Protein AF-0000000080769968 (afdb_homodimer)

pLDDT: mean 82.55, std 20.05, range [22.03, 98.75]

InterPro domains:
  IPR014992 Domain of unknown function DUF1842 [PF08896] (10-123)

Organism: Chromobacterium violaceum (strain ATCC 12472 / DSM 30191 / JCM 1249 / CCUG 213 / NBRC 12614 / NCIMB 9131 / NCTC 9757 / MK) (NCBI:txid243365)

Structure (mmCIF, N/CA/C/O backbone):
data_AF-0000000080769968-model_v1
#
loop_
_entity.id
_entity.type
_entity.pdbx_description
1 polymer 'DUF1842 domain-containing protein'
#
loop_
_atom_site.group_PDB
_atom_site.id
_atom_site.type_symbol
_atom_site.label_atom_id
_atom_site.label_alt_id
_atom_site.label_comp_id
_atom_site.label_asym_id
_atom_site.label_entity_id
_atom_site.label_seq_id
_atom_site.pdbx_PDB_ins_code
_atom_site.Cartn_x
_atom_site.Cartn_y
_atom_site.Cartn_z
_atom_site.occupancy
_atom_site.B_iso_or_equiv
_atom_site.auth_seq_id
_atom_site.auth_comp_id
_atom_site.auth_asym_id
_atom_site.auth_atom_id
_atom_site.pdbx_PDB_m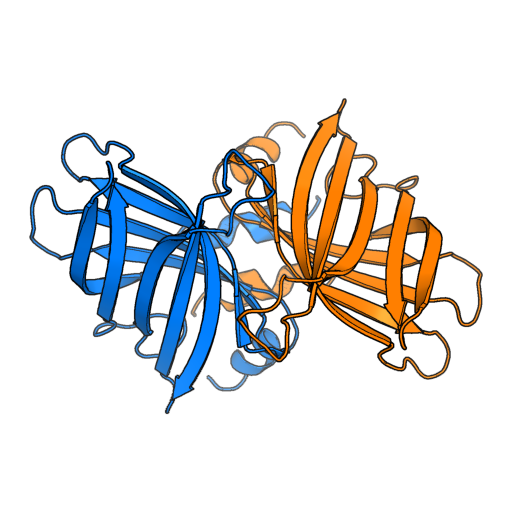odel_num
ATOM 1 N N . MET A 1 1 ? -14.289 -16.188 16.812 1 22.03 1 MET A N 1
ATOM 2 C CA . MET A 1 1 ? -13.992 -16.109 15.391 1 22.03 1 MET A CA 1
ATOM 3 C C . MET A 1 1 ? -14.469 -14.781 14.805 1 22.03 1 MET A C 1
ATOM 5 O O . MET A 1 1 ? -13.906 -14.289 13.828 1 22.03 1 MET A O 1
ATOM 9 N N . ALA A 1 2 ? -15.445 -14.32 15.203 1 29.27 2 ALA A N 1
ATOM 10 C CA . ALA A 1 2 ? -16.219 -13.156 14.781 1 29.27 2 ALA A CA 1
ATOM 11 C C . ALA A 1 2 ? -15.523 -11.859 15.188 1 29.27 2 ALA A C 1
ATOM 13 O O . ALA A 1 2 ? -15.641 -10.844 14.492 1 29.27 2 ALA A O 1
ATOM 14 N N . SER A 1 3 ? -15.039 -11.922 16.359 1 31.34 3 SER A N 1
ATOM 15 C CA . SER A 1 3 ? -14.578 -10.711 17.031 1 31.34 3 SER A CA 1
ATOM 16 C C . SER A 1 3 ? -13.312 -10.164 16.359 1 31.34 3 SER A C 1
ATOM 18 O O . SER A 1 3 ? -12.922 -9.023 16.609 1 31.34 3 SER A O 1
ATOM 20 N N . GLN A 1 4 ? -12.383 -11.07 16.016 1 35 4 GLN A N 1
ATOM 21 C CA . GLN A 1 4 ? -11.109 -10.68 15.414 1 35 4 GLN A CA 1
ATOM 22 C C . GLN A 1 4 ? -11.336 -9.906 14.117 1 35 4 GLN A C 1
ATOM 24 O O . GLN A 1 4 ? -10.469 -9.148 13.68 1 35 4 GLN A O 1
ATOM 29 N N . ASP A 1 5 ? -12.445 -10.133 13.492 1 37.84 5 ASP A N 1
ATOM 30 C CA . ASP A 1 5 ? -12.883 -9.625 12.203 1 37.84 5 ASP A CA 1
ATOM 31 C C . ASP A 1 5 ? -13.141 -8.117 12.258 1 37.84 5 ASP A C 1
ATOM 33 O O . ASP A 1 5 ? -12.875 -7.398 11.297 1 37.84 5 ASP A O 1
ATOM 37 N N . ARG A 1 6 ? -13.602 -7.777 13.375 1 35.84 6 ARG A N 1
ATOM 38 C CA . ARG A 1 6 ? -14.086 -6.406 13.508 1 35.84 6 ARG A CA 1
ATOM 39 C C . ARG A 1 6 ? -12.922 -5.418 13.516 1 35.84 6 ARG A C 1
ATOM 41 O O . ARG A 1 6 ? -13.062 -4.281 13.062 1 35.84 6 ARG A O 1
ATOM 48 N N . ASP A 1 7 ? -11.93 -5.906 14.211 1 39.34 7 ASP A N 1
ATOM 49 C CA . ASP A 1 7 ? -10.812 -4.977 14.398 1 39.34 7 ASP A CA 1
ATOM 50 C C . ASP A 1 7 ? -10.133 -4.664 13.07 1 39.34 7 ASP A C 1
ATOM 52 O O . ASP A 1 7 ? -9.586 -3.57 12.891 1 39.34 7 ASP A O 1
ATOM 56 N N . GLN A 1 8 ? -10.07 -5.703 12.109 1 45.31 8 GLN A N 1
ATOM 57 C CA . GLN A 1 8 ? -9.602 -5.52 10.742 1 45.31 8 GLN A CA 1
ATOM 58 C C . GLN A 1 8 ? -10.406 -4.434 10.023 1 45.31 8 GLN A C 1
ATOM 60 O O . GLN A 1 8 ? -9.961 -3.893 9.016 1 45.31 8 GLN A O 1
ATOM 65 N N . LYS A 1 9 ? -11.508 -4.086 10.609 1 46.22 9 LYS A N 1
ATOM 66 C CA . LYS A 1 9 ? -12.445 -3.197 9.922 1 46.22 9 LYS A CA 1
ATOM 67 C C . LYS A 1 9 ? -11.945 -1.755 9.938 1 46.22 9 LYS A C 1
ATOM 69 O O . LYS A 1 9 ? -12.344 -0.944 9.094 1 46.22 9 LYS A O 1
ATOM 74 N N . SER A 1 10 ? -11.016 -1.468 10.836 1 55.88 10 SER A N 1
ATOM 75 C CA . SER A 1 10 ? -10.898 -0.013 10.852 1 55.88 10 SER A CA 1
ATOM 76 C C . SER A 1 10 ? -9.5 0.433 10.438 1 55.88 10 SER A C 1
ATOM 78 O O . SER A 1 10 ? -9.281 1.61 10.148 1 55.88 10 SER A O 1
ATOM 80 N N . GLY A 1 11 ? -8.602 -0.658 10.312 1 72.06 11 GLY A N 1
ATOM 81 C CA . GLY A 1 11 ? -7.277 -0.142 10.008 1 72.06 11 GLY A CA 1
ATOM 82 C C . GLY A 1 11 ? -6.504 -1.024 9.047 1 72.06 11 GLY A C 1
ATOM 83 O O . GLY A 1 11 ? -6.949 -2.123 8.703 1 72.06 11 GLY A O 1
ATOM 84 N N . LEU A 1 12 ? -5.488 -0.451 8.43 1 81.12 12 LEU A N 1
ATOM 85 C CA . LEU A 1 12 ? -4.574 -1.157 7.535 1 81.12 12 LEU A CA 1
ATOM 86 C C . LEU A 1 12 ? -3.906 -2.322 8.25 1 81.12 12 LEU A C 1
ATOM 88 O O . LEU A 1 12 ? -3.541 -2.207 9.43 1 81.12 12 LEU A O 1
ATOM 92 N N . PHE A 1 13 ? -3.895 -3.539 7.609 1 85.56 13 PHE A N 1
ATOM 93 C CA . PHE A 1 13 ? -3.074 -4.633 8.117 1 85.56 13 PHE A CA 1
ATOM 94 C C . PHE A 1 13 ? -2.213 -5.227 7.012 1 85.56 13 PHE A C 1
ATOM 96 O O . PHE A 1 13 ? -2.457 -4.98 5.828 1 85.56 13 PHE A O 1
ATOM 103 N N . ILE A 1 14 ? -1.204 -6.043 7.488 1 88.62 14 ILE A N 1
ATOM 104 C CA . ILE A 1 14 ? -0.243 -6.609 6.547 1 88.62 14 ILE A CA 1
ATOM 105 C C . ILE A 1 14 ? -0.422 -8.125 6.473 1 88.62 14 ILE A C 1
ATOM 107 O O . ILE A 1 14 ? -0.605 -8.781 7.5 1 88.62 14 ILE A O 1
ATOM 111 N N . VAL A 1 15 ? -0.389 -8.617 5.289 1 90.44 15 VAL A N 1
ATOM 112 C CA . VAL A 1 15 ? -0.316 -10.055 5.055 1 90.44 15 VAL A CA 1
ATOM 113 C C . VAL A 1 15 ? 0.745 -10.359 4 1 90.44 15 VAL A C 1
ATOM 115 O O . VAL A 1 15 ? 0.982 -9.547 3.102 1 90.44 15 VAL A O 1
ATOM 118 N N . SER A 1 16 ? 1.371 -11.516 4.203 1 92.44 16 SER A N 1
ATOM 119 C CA . SER A 1 16 ? 2.373 -11.961 3.24 1 92.44 16 SER A CA 1
ATOM 120 C C . SER A 1 16 ? 2.146 -13.414 2.842 1 92.44 16 SER A C 1
ATOM 122 O O . SER A 1 16 ? 1.832 -14.258 3.688 1 92.44 16 SER A O 1
ATOM 124 N N . TYR A 1 17 ? 2.363 -13.672 1.559 1 94.5 17 TYR A N 1
ATOM 125 C CA . TYR A 1 17 ? 2.104 -15.016 1.048 1 94.5 17 TYR A CA 1
ATOM 126 C C . TYR A 1 17 ? 3.264 -15.508 0.189 1 94.5 17 TYR A C 1
ATOM 128 O O . TYR A 1 17 ? 3.902 -14.719 -0.512 1 94.5 17 TYR A O 1
ATOM 136 N N . ASN A 1 18 ? 3.461 -16.781 0.279 1 94.44 18 ASN A N 1
ATOM 137 C CA . ASN A 1 18 ? 4.195 -17.5 -0.749 1 94.44 18 ASN A CA 1
ATOM 138 C C . ASN A 1 18 ? 3.254 -18.25 -1.689 1 94.44 18 ASN A C 1
ATOM 140 O O . ASN A 1 18 ? 2.346 -18.953 -1.239 1 94.44 18 ASN A O 1
ATOM 144 N N . VAL A 1 19 ? 3.439 -18.094 -2.957 1 96.56 19 VAL A N 1
ATOM 145 C CA . VAL A 1 19 ? 2.633 -18.734 -3.994 1 96.56 19 VAL A CA 1
ATOM 146 C C . VAL A 1 19 ? 3.527 -19.562 -4.906 1 96.56 19 VAL A C 1
ATOM 148 O O . VAL A 1 19 ? 4.387 -19.031 -5.605 1 96.56 19 VAL A O 1
ATOM 151 N N . PHE A 1 20 ? 3.307 -20.828 -4.859 1 95.12 20 PHE A N 1
ATOM 152 C CA . PHE A 1 20 ? 4.195 -21.75 -5.566 1 95.12 20 PHE A CA 1
ATOM 153 C C . PHE A 1 20 ? 3.49 -23.062 -5.875 1 95.12 20 PHE A C 1
ATOM 155 O O . PHE A 1 20 ? 2.371 -23.297 -5.414 1 95.12 20 PHE A O 1
ATOM 162 N N . LYS A 1 21 ? 4.125 -23.812 -6.777 1 93.88 21 LYS A N 1
ATOM 163 C CA . LYS A 1 21 ? 3.666 -25.172 -7.051 1 93.88 21 LYS A CA 1
ATOM 164 C C . LYS A 1 21 ? 4.508 -26.188 -6.297 1 93.88 21 LYS A C 1
ATOM 166 O O . LYS A 1 21 ? 5.703 -26.344 -6.562 1 93.88 21 LYS A O 1
ATOM 171 N N . PRO A 1 22 ? 3.756 -26.844 -5.332 1 89.12 22 PRO A N 1
ATOM 172 C CA . PRO A 1 22 ? 4.508 -27.859 -4.586 1 89.12 22 PRO A CA 1
ATOM 173 C C . PRO A 1 22 ? 5.086 -28.953 -5.488 1 89.12 22 PRO A C 1
ATOM 175 O O . PRO A 1 22 ? 4.441 -29.359 -6.453 1 89.12 22 PRO A O 1
ATOM 178 N N . GLY A 1 23 ? 6.266 -29.359 -5.23 1 84.31 23 GLY A N 1
ATOM 179 C CA . GLY A 1 23 ? 6.871 -30.5 -5.895 1 84.31 23 GLY A CA 1
ATOM 180 C C . GLY A 1 23 ? 7.578 -30.141 -7.184 1 84.31 23 GLY A C 1
ATOM 181 O O . GLY A 1 23 ? 8.086 -31.016 -7.887 1 84.31 23 GLY A O 1
ATOM 182 N N . VAL A 1 24 ? 7.41 -29.047 -7.621 1 78.56 24 VAL A N 1
ATOM 183 C CA . VAL A 1 24 ? 8.062 -28.641 -8.859 1 78.56 24 VAL A CA 1
ATOM 184 C C . VAL A 1 24 ? 9.438 -28.031 -8.547 1 78.56 24 VAL A C 1
ATOM 186 O O . VAL A 1 24 ? 9.523 -26.984 -7.91 1 78.56 24 VAL A O 1
ATOM 189 N N . ALA A 1 25 ? 10.477 -28.781 -8.914 1 73.69 25 ALA A N 1
ATOM 190 C CA . ALA A 1 25 ? 11.836 -28.281 -8.75 1 73.69 25 ALA A CA 1
ATOM 191 C C . ALA A 1 25 ? 12.109 -27.141 -9.719 1 73.69 25 ALA A C 1
ATOM 193 O O . ALA A 1 25 ? 11.758 -27.219 -10.898 1 73.69 25 ALA A O 1
ATOM 194 N N . GLY A 1 26 ? 12.633 -26.094 -9.289 1 76.38 26 GLY A N 1
ATOM 195 C CA . GLY A 1 26 ? 13 -24.984 -10.141 1 76.38 26 GLY A CA 1
ATOM 196 C C . GLY A 1 26 ? 11.836 -24.047 -10.43 1 76.38 26 GLY A C 1
ATOM 197 O O . GLY A 1 26 ? 11.938 -23.172 -11.289 1 76.38 26 GLY A O 1
ATOM 198 N N . GLY A 1 27 ? 10.758 -24.391 -9.906 1 88.62 27 GLY A N 1
ATOM 199 C CA . GLY A 1 27 ? 9.57 -23.594 -10.18 1 88.62 27 GLY A CA 1
ATOM 200 C C . GLY A 1 27 ? 9.656 -22.188 -9.602 1 88.62 27 GLY A C 1
ATOM 201 O O . GLY A 1 27 ? 10.602 -21.859 -8.875 1 88.62 27 GLY A O 1
ATOM 202 N N . TYR A 1 28 ? 8.781 -21.344 -10.07 1 93.25 28 TYR A N 1
ATOM 203 C CA . TYR A 1 28 ? 8.719 -19.984 -9.57 1 93.25 28 TYR A CA 1
ATOM 204 C C . TYR A 1 28 ? 8.086 -19.938 -8.188 1 93.25 28 TYR A C 1
ATOM 206 O O . TYR A 1 28 ? 7.223 -20.75 -7.863 1 93.25 28 TYR A O 1
ATOM 214 N N . ASN A 1 29 ? 8.664 -19.047 -7.438 1 93.5 29 ASN A N 1
ATOM 215 C CA . ASN A 1 29 ? 8.023 -18.656 -6.188 1 93.5 29 ASN A CA 1
ATOM 216 C C . ASN A 1 29 ? 7.641 -17.172 -6.188 1 93.5 29 ASN A C 1
ATOM 218 O O . ASN A 1 29 ? 8.5 -16.312 -6.348 1 93.5 29 ASN A O 1
ATOM 222 N N . LEU A 1 30 ? 6.391 -16.953 -6.098 1 95.25 30 LEU A N 1
ATOM 223 C CA . LEU A 1 30 ? 5.887 -15.586 -5.957 1 95.25 30 LEU A CA 1
ATOM 224 C C . LEU A 1 30 ? 5.695 -15.227 -4.488 1 95.25 30 LEU A C 1
ATOM 226 O O . LEU A 1 30 ? 4.926 -15.883 -3.779 1 95.25 30 LEU A O 1
ATOM 230 N N . HIS A 1 31 ? 6.418 -14.227 -4.055 1 93.31 31 HIS A N 1
ATOM 231 C CA . HIS A 1 31 ? 6.242 -13.664 -2.723 1 93.31 31 HIS A CA 1
ATOM 232 C C . HIS A 1 31 ? 5.434 -12.367 -2.775 1 93.31 31 HIS A C 1
ATOM 234 O O . HIS A 1 31 ? 5.824 -11.414 -3.455 1 93.31 31 HIS A O 1
ATOM 240 N N . LEU A 1 32 ? 4.277 -12.383 -2.068 1 94.94 32 LEU A N 1
ATOM 241 C CA . LEU A 1 32 ? 3.432 -11.195 -1.965 1 94.94 32 LEU A CA 1
ATOM 242 C C . LEU A 1 32 ? 3.525 -10.586 -0.572 1 94.94 32 LEU A C 1
ATOM 244 O O . LEU A 1 32 ? 3.279 -11.258 0.428 1 94.94 32 LEU A O 1
ATOM 248 N N . GLN A 1 33 ? 3.922 -9.375 -0.445 1 91.94 33 GLN A N 1
ATOM 249 C CA . GLN A 1 33 ? 3.826 -8.547 0.754 1 91.94 33 GLN A CA 1
ATOM 250 C C . GLN A 1 33 ? 2.764 -7.465 0.591 1 91.94 33 GLN A C 1
ATOM 252 O O . GLN A 1 33 ? 2.961 -6.504 -0.154 1 91.94 33 GLN A O 1
ATOM 257 N N . LEU A 1 34 ? 1.66 -7.617 1.35 1 93 34 LEU A N 1
ATOM 258 C CA . LEU A 1 34 ? 0.483 -6.816 1.031 1 93 34 LEU A CA 1
ATOM 259 C C . LEU A 1 34 ? 0.012 -6.035 2.25 1 93 34 LEU A C 1
ATOM 261 O O . LEU A 1 34 ? 0.082 -6.527 3.377 1 93 34 LEU A O 1
ATOM 265 N N . SER A 1 35 ? -0.412 -4.875 2.062 1 89.94 35 SER A N 1
ATOM 266 C CA . SER A 1 35 ? -1.211 -4.102 3.006 1 89.94 35 SER A CA 1
ATOM 267 C C . SER A 1 35 ? -2.678 -4.066 2.59 1 89.94 35 SER A C 1
ATOM 269 O O . SER A 1 35 ? -2.992 -3.826 1.422 1 89.94 35 SER A O 1
ATOM 271 N N . VAL A 1 36 ? -3.525 -4.312 3.533 1 91.88 36 VAL A N 1
ATOM 272 C CA . VAL A 1 36 ? -4.953 -4.43 3.252 1 91.88 36 VAL A CA 1
ATOM 273 C C . VAL A 1 36 ? -5.719 -3.338 3.996 1 91.88 36 VAL A C 1
ATOM 275 O O . VAL A 1 36 ? -5.504 -3.129 5.191 1 91.88 36 VAL A O 1
ATOM 278 N N . TYR A 1 37 ? -6.57 -2.668 3.217 1 90.38 37 TYR A N 1
ATOM 279 C CA . TYR A 1 37 ? -7.473 -1.661 3.766 1 90.38 37 TYR A CA 1
ATOM 280 C C . TYR A 1 37 ? -8.922 -2.104 3.639 1 90.38 37 TYR A C 1
ATOM 282 O O . TYR A 1 37 ? -9.586 -1.82 2.633 1 90.38 37 TYR A O 1
ATOM 290 N N . PRO A 1 38 ? -9.5 -2.641 4.68 1 89.62 38 PRO A N 1
ATOM 291 C CA . PRO A 1 38 ? -10.812 -3.285 4.609 1 89.62 38 PRO A CA 1
ATOM 292 C C . PRO A 1 38 ? -11.945 -2.295 4.34 1 89.62 38 PRO A C 1
ATOM 294 O O . PRO A 1 38 ? -12.867 -2.594 3.574 1 89.62 38 PRO A O 1
ATOM 297 N N . PRO A 1 39 ? -11.875 -1.118 4.895 1 85.56 39 PRO A N 1
ATOM 298 C CA . PRO A 1 39 ? -13.008 -0.217 4.664 1 85.56 39 PRO A CA 1
ATOM 299 C C . PRO A 1 39 ? -13.273 0.021 3.178 1 85.56 39 PRO A C 1
ATOM 301 O O . PRO A 1 39 ? -14.43 0.181 2.775 1 85.56 39 PRO A O 1
ATOM 304 N N . ALA A 1 40 ? -12.32 0.057 2.346 1 87.06 40 ALA A N 1
ATOM 305 C CA . ALA A 1 40 ? -12.492 0.297 0.915 1 87.06 40 ALA A CA 1
ATOM 306 C C . ALA A 1 40 ? -12.195 -0.961 0.107 1 87.06 40 ALA A C 1
ATOM 308 O O . ALA A 1 40 ? -12.211 -0.934 -1.126 1 87.06 40 ALA A O 1
ATOM 309 N N . ARG A 1 41 ? -11.836 -2.109 0.722 1 93.69 41 ARG A N 1
ATOM 310 C CA . ARG A 1 41 ? -11.484 -3.391 0.115 1 93.69 41 ARG A CA 1
ATOM 311 C C . ARG A 1 41 ? -10.336 -3.232 -0.876 1 93.69 41 ARG A C 1
ATOM 313 O O . ARG A 1 41 ? -10.352 -3.84 -1.949 1 93.69 41 ARG A O 1
ATOM 320 N N . GLN A 1 42 ? -9.391 -2.398 -0.504 1 92.38 42 GLN A N 1
ATOM 321 C CA . GLN A 1 42 ? -8.227 -2.131 -1.343 1 92.38 42 GLN A CA 1
ATOM 322 C C . GLN A 1 42 ? -6.988 -2.838 -0.805 1 92.38 42 GLN A C 1
ATOM 324 O O . GLN A 1 42 ? -6.832 -2.988 0.408 1 92.38 42 GLN A O 1
ATOM 329 N N . VAL A 1 43 ? -6.184 -3.266 -1.712 1 94.62 43 VAL A N 1
ATOM 330 C CA . VAL A 1 43 ? -4.938 -3.949 -1.376 1 94.62 43 VAL A CA 1
ATOM 331 C C . VAL A 1 43 ? -3.779 -3.316 -2.143 1 94.62 43 VAL A C 1
ATOM 333 O O . VAL A 1 43 ? -3.904 -3.01 -3.33 1 94.62 43 VAL A O 1
ATOM 336 N N . SER A 1 44 ? -2.654 -3.09 -1.462 1 91.38 44 SER A N 1
ATOM 337 C CA . SER A 1 44 ? -1.413 -2.625 -2.072 1 91.38 44 SER A CA 1
ATOM 338 C C . SER A 1 44 ? -0.211 -3.391 -1.531 1 91.38 44 SER A C 1
ATOM 340 O O . SER A 1 44 ? -0.298 -4.031 -0.482 1 91.38 44 SER A O 1
ATOM 342 N N . GLY A 1 45 ? 0.869 -3.373 -2.318 1 92.62 45 GLY A N 1
ATOM 343 C CA . GLY A 1 45 ? 2.068 -4.043 -1.837 1 92.62 45 GLY A CA 1
ATOM 344 C C . GLY A 1 45 ? 3.08 -4.316 -2.934 1 92.62 45 GLY A C 1
ATOM 345 O O . GLY A 1 45 ? 3.293 -3.479 -3.812 1 92.62 45 GLY A O 1
ATOM 346 N N . ARG A 1 46 ? 3.76 -5.516 -2.736 1 91.5 46 ARG A N 1
ATOM 347 C CA . ARG A 1 46 ? 4.848 -5.891 -3.633 1 91.5 46 ARG A CA 1
ATOM 348 C C . ARG A 1 46 ? 4.734 -7.348 -4.059 1 91.5 46 ARG A C 1
ATOM 350 O O . ARG A 1 46 ? 4.395 -8.211 -3.244 1 91.5 46 ARG A O 1
ATOM 357 N N . ALA A 1 47 ? 5.02 -7.492 -5.312 1 95.25 47 ALA A N 1
ATOM 358 C CA . ALA A 1 47 ? 5.203 -8.836 -5.848 1 95.25 47 ALA A CA 1
ATOM 359 C C . ALA A 1 47 ? 6.668 -9.102 -6.188 1 95.25 47 ALA A C 1
ATOM 361 O O . ALA A 1 47 ? 7.297 -8.312 -6.902 1 95.25 47 ALA A O 1
ATOM 362 N N . VAL A 1 48 ? 7.203 -10.234 -5.637 1 92.12 48 VAL A N 1
ATOM 363 C CA . VAL A 1 48 ? 8.57 -10.656 -5.898 1 92.12 48 VAL A CA 1
ATOM 364 C C . VAL A 1 48 ? 8.578 -12.102 -6.398 1 92.12 48 VAL A C 1
ATOM 366 O O . VAL A 1 48 ? 8.047 -13 -5.734 1 92.12 48 VAL A O 1
ATOM 369 N N . ILE A 1 49 ? 9.148 -12.297 -7.539 1 95.06 49 ILE A N 1
ATOM 370 C CA . ILE A 1 49 ? 9.227 -13.648 -8.078 1 95.06 49 ILE A CA 1
ATOM 371 C C . ILE A 1 49 ? 10.688 -14.094 -8.148 1 95.06 49 ILE A C 1
ATOM 373 O O . ILE A 1 49 ? 11.539 -13.383 -8.688 1 95.06 49 ILE A O 1
ATOM 377 N N . THR A 1 50 ? 10.844 -15.25 -7.484 1 93.44 50 THR A N 1
ATOM 378 C CA . THR A 1 50 ? 12.148 -15.898 -7.562 1 93.44 50 THR A CA 1
ATOM 379 C C . THR A 1 50 ? 12.016 -17.297 -8.148 1 93.44 50 THR A C 1
ATOM 381 O O . THR A 1 50 ? 10.914 -17.859 -8.227 1 93.44 50 THR A O 1
ATOM 384 N N . GLN A 1 51 ? 13.148 -17.781 -8.633 1 88.69 51 GLN A N 1
ATOM 385 C CA . GLN A 1 51 ? 13.172 -19.156 -9.133 1 88.69 51 GLN A CA 1
ATOM 386 C C . GLN A 1 51 ? 14.094 -20.031 -8.289 1 88.69 51 GLN A C 1
ATOM 388 O O . GLN A 1 51 ? 15.117 -19.562 -7.789 1 88.69 51 GLN A O 1
ATOM 393 N N . ALA A 1 52 ? 13.727 -21.359 -7.594 1 68.44 52 ALA A N 1
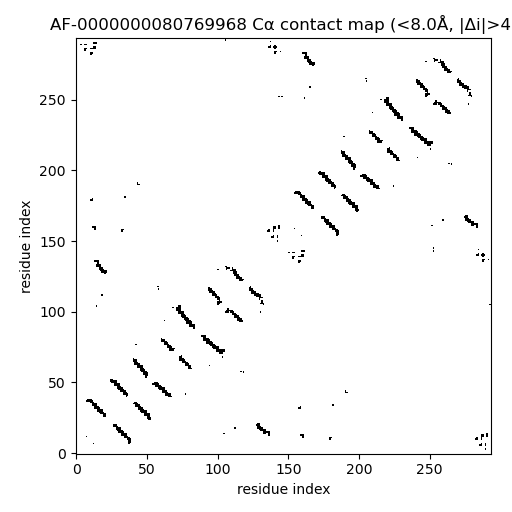ATOM 394 C CA . ALA A 1 52 ? 14.258 -22.312 -6.633 1 68.44 52 ALA A CA 1
ATOM 395 C C . ALA A 1 52 ? 15.75 -22.547 -6.852 1 68.44 52 ALA A C 1
ATOM 397 O O . ALA A 1 52 ? 16.516 -22.656 -5.895 1 68.44 52 ALA A O 1
ATOM 398 N N . LEU A 1 53 ? 16.547 -22.781 -7.883 1 61.81 53 LEU A N 1
ATOM 399 C CA . LEU A 1 53 ? 17.891 -23.328 -7.898 1 61.81 53 LEU A CA 1
ATOM 400 C C . LEU A 1 53 ? 18.922 -22.281 -7.492 1 61.81 53 LEU A C 1
ATOM 402 O O . LEU A 1 53 ? 19.797 -22.547 -6.668 1 61.81 53 LEU A O 1
ATOM 406 N N . GLN A 1 54 ? 18.875 -21.109 -8.016 1 62.81 54 GLN A N 1
ATOM 407 C CA . GLN A 1 54 ? 19.797 -20.062 -7.598 1 62.81 54 GLN A CA 1
ATOM 408 C C . GLN A 1 54 ? 19.031 -18.844 -7.059 1 62.81 54 GLN A C 1
ATOM 410 O O . GLN A 1 54 ? 19.641 -17.859 -6.656 1 62.81 54 GLN A O 1
ATOM 415 N N . HIS A 1 55 ? 17.922 -18.938 -6.934 1 65.81 55 HIS A N 1
ATOM 416 C CA . HIS A 1 55 ? 16.938 -17.984 -6.422 1 65.81 55 HIS A CA 1
ATOM 417 C C . HIS A 1 55 ? 17.094 -16.625 -7.082 1 65.81 55 HIS A C 1
ATOM 419 O O . HIS A 1 55 ? 17.125 -15.602 -6.395 1 65.81 55 HIS A O 1
ATOM 425 N N . PRO A 1 56 ? 17.422 -16.812 -8.281 1 81.5 56 PRO A N 1
ATOM 426 C CA . PRO A 1 56 ? 17.562 -15.484 -8.898 1 81.5 56 PRO A CA 1
ATOM 427 C C . PRO A 1 56 ? 16.281 -14.672 -8.844 1 81.5 56 PRO A C 1
ATOM 429 O O . PRO A 1 56 ? 15.18 -15.234 -8.906 1 81.5 56 PRO A O 1
ATOM 432 N N . LEU A 1 57 ? 16.391 -13.461 -8.578 1 86.56 57 LEU A N 1
ATOM 433 C CA . LEU A 1 57 ? 15.273 -12.523 -8.695 1 86.56 57 LEU A CA 1
ATOM 434 C C . LEU A 1 57 ? 14.828 -12.391 -10.148 1 86.56 57 LEU A C 1
ATOM 436 O O . LEU A 1 57 ? 15.633 -12.031 -11.016 1 86.56 57 LEU A O 1
ATOM 440 N N . ILE A 1 58 ? 13.562 -12.711 -10.383 1 90.25 58 ILE A N 1
ATOM 441 C CA . ILE A 1 58 ? 13.008 -12.727 -11.734 1 90.25 58 ILE A CA 1
ATOM 442 C C . ILE A 1 58 ? 12.148 -11.477 -11.953 1 90.25 58 ILE A C 1
ATOM 444 O O . ILE A 1 58 ? 12.133 -10.914 -13.047 1 90.25 58 ILE A O 1
ATOM 448 N N . PHE A 1 59 ? 11.516 -11.125 -10.977 1 92.31 59 PHE A N 1
ATOM 449 C CA . PHE A 1 59 ? 10.523 -10.055 -11.07 1 92.31 59 PHE A CA 1
ATOM 450 C C . PHE A 1 59 ? 10.305 -9.406 -9.711 1 92.31 59 PHE A C 1
ATOM 452 O O . PHE A 1 59 ? 10.242 -10.086 -8.688 1 92.31 59 PHE A O 1
ATOM 459 N N . GLU A 1 60 ? 10.227 -8.055 -9.672 1 91.62 60 GLU A N 1
ATOM 460 C CA . GLU A 1 60 ? 9.844 -7.297 -8.484 1 91.62 60 GLU A CA 1
ATOM 461 C C . GLU A 1 60 ? 9.133 -6 -8.859 1 91.62 60 GLU A C 1
ATOM 463 O O . GLU A 1 60 ? 9.711 -5.137 -9.523 1 91.62 60 GLU A O 1
ATOM 468 N N . ASN A 1 61 ? 7.902 -5.867 -8.484 1 92.56 61 ASN A N 1
ATOM 469 C CA . ASN A 1 61 ? 7.129 -4.672 -8.797 1 92.56 61 ASN A CA 1
ATOM 470 C C . ASN A 1 61 ? 6.074 -4.391 -7.73 1 92.56 61 ASN A C 1
ATOM 472 O O . ASN A 1 61 ? 5.551 -5.316 -7.109 1 92.56 61 ASN A O 1
ATOM 476 N N . PRO A 1 62 ? 5.812 -3.037 -7.543 1 91.75 62 PRO A N 1
ATOM 477 C CA . PRO A 1 62 ? 4.621 -2.744 -6.742 1 91.75 62 PRO A CA 1
ATOM 478 C C . PRO A 1 62 ? 3.34 -3.295 -7.363 1 91.75 62 PRO A C 1
ATOM 480 O O . PRO A 1 62 ? 3.236 -3.391 -8.594 1 91.75 62 PRO A O 1
ATOM 483 N N . VAL A 1 63 ? 2.387 -3.648 -6.523 1 94.81 63 VAL A N 1
ATOM 484 C CA . VAL A 1 63 ? 1.101 -4.148 -6.996 1 94.81 63 VAL A CA 1
ATOM 485 C C . VAL A 1 63 ? -0.032 -3.471 -6.23 1 94.81 63 VAL A C 1
ATOM 487 O O . VAL A 1 63 ? 0.178 -2.951 -5.129 1 94.81 63 VAL A O 1
ATOM 490 N N . GLN A 1 64 ? -1.178 -3.406 -6.867 1 93.56 64 GLN A N 1
ATOM 491 C CA . GLN A 1 64 ? -2.398 -2.879 -6.266 1 93.56 64 GLN A CA 1
ATOM 492 C C . GLN A 1 64 ? -3.629 -3.625 -6.777 1 93.56 64 GLN A C 1
ATOM 494 O O . GLN A 1 64 ? -3.605 -4.199 -7.867 1 93.56 64 GLN A O 1
ATOM 499 N N . GLY A 1 65 ? -4.648 -3.598 -5.902 1 95.38 65 GLY A N 1
ATOM 500 C CA . GLY A 1 65 ? -5.891 -4.23 -6.312 1 95.38 65 GLY A CA 1
ATOM 501 C C . GLY A 1 65 ? -6.965 -4.191 -5.242 1 95.38 65 GLY A C 1
ATOM 502 O O . GLY A 1 65 ? -7.039 -3.234 -4.465 1 95.38 65 GLY A O 1
ATOM 503 N N . ARG A 1 66 ? -7.871 -5.184 -5.383 1 96.94 66 ARG A N 1
ATOM 504 C CA . ARG A 1 66 ? -9.023 -5.266 -4.492 1 96.94 66 ARG A CA 1
ATOM 505 C C . ARG A 1 66 ? -9.32 -6.711 -4.113 1 96.94 66 ARG A C 1
ATOM 507 O O . ARG A 1 66 ? -8.703 -7.637 -4.645 1 96.94 66 ARG A O 1
ATOM 514 N N . TYR A 1 67 ? -10.195 -6.785 -3.189 1 97.12 67 TYR A N 1
ATOM 515 C CA . TYR A 1 67 ? -10.625 -8.125 -2.811 1 97.12 67 TYR A CA 1
ATOM 516 C C . TYR A 1 67 ? -12.133 -8.172 -2.586 1 97.12 67 TYR A C 1
ATOM 518 O O . TYR A 1 67 ? -12.766 -7.129 -2.389 1 97.12 67 TYR A O 1
ATOM 526 N N . GLU A 1 68 ? -12.672 -9.375 -2.744 1 97.69 68 GLU A N 1
ATOM 527 C CA . GLU A 1 68 ? -14.055 -9.68 -2.41 1 97.69 68 GLU A CA 1
ATOM 528 C C . GLU A 1 68 ? -14.141 -10.805 -1.387 1 97.69 68 GLU A C 1
ATOM 530 O O . GLU A 1 68 ? -13.367 -11.766 -1.441 1 97.69 68 GLU A O 1
ATOM 535 N N . GLU A 1 69 ? -15.07 -10.555 -0.461 1 96.19 69 GLU A N 1
ATOM 536 C CA . GLU A 1 69 ? -15.336 -11.625 0.498 1 96.19 69 GLU A CA 1
ATOM 537 C C . GLU A 1 69 ? -16.547 -12.445 0.078 1 96.19 69 GLU A C 1
ATOM 539 O O . GLU A 1 69 ? -17.625 -11.891 -0.195 1 96.19 69 GLU A O 1
ATOM 544 N N . LYS A 1 70 ? -16.312 -13.711 -0.056 1 95.06 70 LYS A N 1
ATOM 545 C CA . LYS A 1 70 ? -17.375 -14.648 -0.407 1 95.06 70 LYS A CA 1
ATOM 546 C C . LYS A 1 70 ? -17.406 -15.828 0.557 1 95.06 70 LYS A C 1
ATOM 548 O O . LYS A 1 70 ? -16.578 -16.734 0.462 1 95.06 70 LYS A O 1
ATOM 553 N N . GLY A 1 71 ? -18.453 -15.922 1.431 1 93.62 71 GLY A N 1
ATOM 554 C CA . GLY A 1 71 ? -18.625 -17.047 2.33 1 93.62 71 GLY A CA 1
ATOM 555 C C . GLY A 1 71 ? -17.422 -17.281 3.229 1 93.62 71 GLY A C 1
ATOM 556 O O . GLY A 1 71 ? -16.984 -18.422 3.418 1 93.62 71 GLY A O 1
ATOM 557 N N . GLY A 1 72 ? -16.719 -16.328 3.666 1 94.31 72 GLY A N 1
ATOM 558 C CA . GLY A 1 72 ? -15.555 -16.469 4.516 1 94.31 72 GLY A CA 1
ATOM 559 C C . GLY A 1 72 ? -14.25 -16.531 3.738 1 94.31 72 GLY A C 1
ATOM 560 O O . GLY A 1 72 ? -13.172 -16.406 4.316 1 94.31 72 GLY A O 1
ATOM 561 N N . ASP A 1 73 ? -14.406 -16.812 2.443 1 97.75 73 ASP A N 1
ATOM 562 C CA . ASP A 1 73 ? -13.234 -16.812 1.574 1 97.75 73 ASP A CA 1
ATOM 563 C C . ASP A 1 73 ? -12.953 -15.422 1.023 1 97.75 73 ASP A C 1
ATOM 565 O O . ASP A 1 73 ? -13.773 -14.516 1.155 1 97.75 73 ASP A O 1
ATOM 569 N N . ILE A 1 74 ? -11.727 -15.305 0.562 1 98 74 ILE A N 1
ATOM 570 C CA . ILE A 1 74 ? -11.336 -14.062 -0.082 1 98 74 ILE A CA 1
ATOM 571 C C . ILE A 1 74 ? -10.969 -14.328 -1.541 1 98 74 ILE A C 1
ATOM 573 O O . ILE A 1 74 ? -10.195 -15.234 -1.839 1 98 74 ILE A O 1
ATOM 577 N N . GLU A 1 75 ? -11.562 -13.586 -2.438 1 98.62 75 GLU A N 1
ATOM 578 C CA . GLU A 1 75 ? -11.078 -13.445 -3.805 1 98.62 75 GLU A CA 1
ATOM 579 C C . GLU A 1 75 ? -10.188 -12.211 -3.945 1 98.62 75 GLU A C 1
ATOM 581 O O . GLU A 1 75 ? -10.648 -11.086 -3.768 1 98.62 75 GLU A O 1
ATOM 586 N N . LEU A 1 76 ? -8.922 -12.43 -4.281 1 98.69 76 LEU A N 1
ATOM 587 C CA . LEU A 1 76 ? -7.926 -11.367 -4.32 1 98.69 76 LEU A CA 1
ATOM 588 C C . LEU A 1 76 ? -7.473 -11.102 -5.75 1 98.69 76 LEU A C 1
ATOM 590 O O . LEU A 1 76 ? -7.109 -12.031 -6.473 1 98.69 76 LEU A O 1
ATOM 594 N N . PHE A 1 77 ? -7.473 -9.844 -6.156 1 98.62 77 PHE A N 1
ATOM 595 C CA . PHE A 1 77 ? -7.047 -9.414 -7.484 1 98.62 77 PHE A CA 1
ATOM 596 C C . PHE A 1 77 ? -5.984 -8.328 -7.383 1 98.62 77 PHE A C 1
ATOM 598 O O . PHE A 1 77 ? -6.215 -7.285 -6.766 1 98.62 77 PHE A O 1
ATOM 605 N N . LEU A 1 78 ? -4.855 -8.586 -7.992 1 98.06 78 LEU A N 1
ATOM 606 C CA . LEU A 1 78 ? -3.764 -7.621 -7.969 1 98.06 78 LEU A CA 1
ATOM 607 C C . LEU A 1 78 ? -3.23 -7.367 -9.375 1 98.06 78 LEU A C 1
ATOM 609 O O . LEU A 1 78 ? -3.168 -8.281 -10.195 1 98.06 78 LEU A O 1
ATOM 613 N N . ASN A 1 79 ? -2.814 -6.141 -9.531 1 95.94 79 ASN A N 1
ATOM 614 C CA . ASN A 1 79 ? -2.17 -5.723 -10.773 1 95.94 79 ASN A CA 1
ATOM 615 C C . ASN A 1 79 ? -0.892 -4.934 -10.5 1 95.94 79 ASN A C 1
ATOM 617 O O . ASN A 1 79 ? -0.783 -4.25 -9.484 1 95.94 79 ASN A O 1
ATOM 621 N N . GLY A 1 80 ? 0.041 -5.148 -11.414 1 94.31 80 GLY A N 1
ATOM 622 C CA . GLY A 1 80 ? 1.254 -4.344 -11.43 1 94.31 80 GLY A CA 1
ATOM 623 C C . GLY A 1 80 ? 1.461 -3.609 -12.742 1 94.31 80 GLY A C 1
ATOM 624 O O . GLY A 1 80 ? 0.978 -4.047 -13.789 1 94.31 80 GLY A O 1
ATOM 625 N N . PHE A 1 81 ? 2.09 -2.4 -12.523 1 87.44 81 PHE A N 1
ATOM 626 C CA . PHE A 1 81 ? 2.389 -1.6 -13.711 1 87.44 81 PHE A CA 1
ATOM 627 C C . PHE A 1 81 ? 3.854 -1.176 -13.719 1 87.44 81 PHE A C 1
ATOM 629 O O . PHE A 1 81 ? 4.438 -0.921 -12.664 1 87.44 81 PHE A O 1
ATOM 636 N N . ARG A 1 82 ? 4.367 -1.219 -14.914 1 78.81 82 ARG A N 1
ATOM 637 C CA . ARG A 1 82 ? 5.707 -0.672 -15.094 1 78.81 82 ARG A CA 1
ATOM 638 C C . ARG A 1 82 ? 5.656 0.831 -15.352 1 78.81 82 ARG A C 1
ATOM 640 O O . ARG A 1 82 ? 4.797 1.311 -16.094 1 78.81 82 ARG A O 1
ATOM 647 N N . LEU A 1 83 ? 6.441 1.571 -14.555 1 66.81 83 LEU A N 1
ATOM 648 C CA . LEU A 1 83 ? 6.543 2.996 -14.852 1 66.81 83 LEU A CA 1
ATOM 649 C C . LEU A 1 83 ? 7.238 3.223 -16.188 1 66.81 83 LEU A C 1
ATOM 651 O O . LEU A 1 83 ? 8.312 2.664 -16.438 1 66.81 83 LEU A O 1
ATOM 655 N N . PRO A 1 84 ? 6.465 3.846 -17.016 1 64.75 84 PRO A N 1
ATOM 656 C CA . PRO A 1 84 ? 7.129 4.105 -18.297 1 64.75 84 PRO A CA 1
ATOM 657 C C . PRO A 1 84 ? 8.32 5.047 -18.172 1 64.75 84 PRO A C 1
ATOM 659 O O . PRO A 1 84 ? 8.391 5.828 -17.219 1 64.75 84 PRO A O 1
ATOM 662 N N . ILE A 1 85 ? 9.383 4.816 -18.984 1 63.94 85 ILE A N 1
ATOM 663 C CA . ILE A 1 85 ? 10.508 5.746 -19.078 1 63.94 85 ILE A CA 1
ATOM 664 C C . ILE A 1 85 ? 9.984 7.137 -19.422 1 63.94 85 ILE A C 1
ATOM 666 O O . ILE A 1 85 ? 10.414 8.133 -18.844 1 63.94 85 ILE A O 1
ATOM 670 N N . ASP A 1 86 ? 8.961 7.141 -20.375 1 65.75 86 ASP A N 1
ATOM 671 C CA . ASP A 1 86 ? 8.281 8.367 -20.797 1 65.75 86 ASP A CA 1
ATOM 672 C C . ASP A 1 86 ? 6.973 8.555 -20.031 1 65.75 86 ASP A C 1
ATOM 674 O O . ASP A 1 86 ? 6.027 7.785 -20.203 1 65.75 86 ASP A O 1
ATOM 678 N N . PRO A 1 87 ? 6.98 9.555 -19.125 1 61.88 87 PRO A N 1
ATOM 679 C CA . PRO A 1 87 ? 5.781 9.789 -18.312 1 61.88 87 PRO A CA 1
ATOM 680 C C . PRO A 1 87 ? 4.535 10.023 -19.172 1 61.88 87 PRO A C 1
ATOM 682 O O . PRO A 1 87 ? 3.412 9.852 -18.672 1 61.88 87 PRO A O 1
ATOM 685 N N . ALA A 1 88 ? 4.789 10.391 -20.391 1 64.5 88 ALA A N 1
ATOM 686 C CA . ALA A 1 88 ? 3.66 10.625 -21.281 1 64.5 88 ALA A CA 1
ATOM 687 C C . ALA A 1 88 ? 3.088 9.312 -21.812 1 64.5 88 ALA A C 1
ATOM 689 O O . ALA A 1 88 ? 1.972 9.281 -22.344 1 64.5 88 ALA A O 1
ATOM 690 N N . SER A 1 89 ? 3.867 8.273 -21.594 1 66.62 89 SER A N 1
ATOM 691 C CA . SER A 1 89 ? 3.406 6.973 -22.062 1 66.62 89 SER A CA 1
ATOM 692 C C . SER A 1 89 ? 2.494 6.305 -21.031 1 66.62 89 SER A C 1
ATOM 694 O O . SER A 1 89 ? 2.676 6.477 -19.828 1 66.62 89 SER A O 1
ATOM 696 N N . PRO A 1 90 ? 1.422 5.691 -21.641 1 68.25 90 PRO A N 1
ATOM 697 C CA . PRO A 1 90 ? 0.53 5.012 -20.703 1 68.25 90 PRO A CA 1
ATOM 698 C C . PRO A 1 90 ? 1.24 3.934 -19.875 1 68.25 90 PRO A C 1
ATOM 700 O O . PRO A 1 90 ? 2.213 3.34 -20.359 1 68.25 90 PRO A O 1
ATOM 703 N N . ARG A 1 91 ? 0.851 3.818 -18.672 1 74.56 91 ARG A N 1
ATOM 704 C CA . ARG A 1 91 ? 1.34 2.695 -17.875 1 74.56 91 ARG A CA 1
ATOM 705 C C . ARG A 1 91 ? 0.952 1.366 -18.516 1 74.56 91 ARG A C 1
ATOM 707 O O . ARG A 1 91 ? -0.167 1.212 -19.016 1 74.56 91 ARG A O 1
ATOM 714 N N . VAL A 1 92 ? 1.975 0.528 -18.609 1 81.25 92 VAL A N 1
ATOM 715 C CA . VAL A 1 92 ? 1.724 -0.801 -19.156 1 81.25 92 VAL A CA 1
ATOM 716 C C . VAL A 1 92 ? 1.725 -1.832 -18.031 1 81.25 92 VAL A C 1
ATOM 718 O O . VAL A 1 92 ? 2.633 -1.848 -17.203 1 81.25 92 VAL A O 1
ATOM 721 N N . GLY A 1 93 ? 0.659 -2.547 -18.109 1 90.12 93 GLY A N 1
ATOM 722 C CA . GLY A 1 93 ? 0.607 -3.627 -17.141 1 90.12 93 GLY A CA 1
ATOM 723 C C . GLY A 1 93 ? 1.722 -4.641 -17.312 1 90.12 93 GLY A C 1
ATOM 724 O O . GLY A 1 93 ? 2.104 -4.965 -18.438 1 90.12 93 GLY A O 1
ATOM 725 N N . ASP A 1 94 ? 2.275 -5.16 -16.094 1 94.75 94 ASP A N 1
ATOM 726 C CA . ASP A 1 94 ? 3.344 -6.148 -16.219 1 94.75 94 ASP A CA 1
ATOM 727 C C . ASP A 1 94 ? 3.15 -7.285 -15.211 1 94.75 94 ASP A C 1
ATOM 729 O O . ASP A 1 94 ? 4.008 -8.156 -15.078 1 94.75 94 ASP A O 1
ATOM 733 N N . PHE A 1 95 ? 2.021 -7.199 -14.586 1 97.06 95 PHE A N 1
ATOM 734 C CA . PHE A 1 95 ? 1.755 -8.234 -13.586 1 97.06 95 PHE A CA 1
ATOM 735 C C . PHE A 1 95 ? 0.258 -8.359 -13.328 1 97.06 95 PHE A C 1
ATOM 737 O O . PHE A 1 95 ? -0.447 -7.355 -13.219 1 97.06 95 PHE A O 1
ATOM 744 N N . HIS A 1 96 ? -0.254 -9.609 -13.203 1 98.25 96 HIS A N 1
ATOM 745 C CA . HIS A 1 96 ? -1.626 -9.93 -12.82 1 98.25 96 HIS A CA 1
ATOM 746 C C . HIS A 1 96 ? -1.667 -11.07 -11.812 1 98.25 96 HIS A C 1
ATOM 748 O O . HIS A 1 96 ? -0.919 -12.039 -11.938 1 98.25 96 HIS A O 1
ATOM 754 N N . PHE A 1 97 ? -2.523 -10.953 -10.914 1 98.62 97 PHE A N 1
ATOM 755 C CA . PHE A 1 97 ? -2.727 -11.992 -9.906 1 98.62 97 PHE A CA 1
ATOM 756 C C . PHE A 1 97 ? -4.211 -12.188 -9.625 1 98.62 97 PHE A C 1
ATOM 758 O O . PHE A 1 97 ? -4.938 -11.211 -9.406 1 98.62 97 PHE A O 1
ATOM 765 N N . ASP A 1 98 ? -4.645 -13.414 -9.633 1 98.69 98 ASP A N 1
ATOM 766 C CA . ASP A 1 98 ? -5.977 -13.852 -9.219 1 98.69 98 ASP A CA 1
ATOM 767 C C . ASP A 1 98 ? -5.887 -15 -8.219 1 98.69 98 ASP A C 1
ATOM 769 O O . ASP A 1 98 ? -5.48 -16.109 -8.57 1 98.69 98 ASP A O 1
ATOM 773 N N . GLY A 1 99 ? -6.312 -14.703 -7.023 1 98.75 99 GLY A N 1
ATOM 774 C CA . GLY A 1 99 ? -6.168 -15.711 -5.98 1 98.75 99 GLY A CA 1
ATOM 775 C C . GLY A 1 99 ? -7.461 -15.977 -5.227 1 98.75 99 GLY A C 1
ATOM 776 O O . GLY A 1 99 ? -8.227 -15.055 -4.953 1 98.75 99 GLY A O 1
ATOM 777 N N . HIS A 1 100 ? -7.645 -17.188 -4.918 1 98.69 100 HIS A N 1
ATOM 778 C CA . HIS A 1 100 ? -8.695 -17.656 -4.016 1 98.69 100 HIS A CA 1
ATOM 779 C C . HIS A 1 100 ? -8.117 -18.094 -2.676 1 98.69 100 HIS A C 1
ATOM 781 O O . HIS A 1 100 ? -7.426 -19.109 -2.602 1 98.69 100 HIS A O 1
ATOM 787 N N . LEU A 1 101 ? -8.414 -17.312 -1.665 1 98.25 101 LEU A N 1
ATOM 788 C CA . LEU A 1 101 ? -7.938 -17.625 -0.325 1 98.25 101 LEU A CA 1
ATOM 789 C C . LEU A 1 101 ? -9.023 -18.312 0.492 1 98.25 101 LEU A C 1
ATOM 791 O O . LEU A 1 101 ? -9.961 -17.672 0.958 1 98.25 101 LEU A O 1
ATOM 795 N N . LYS A 1 102 ? -8.797 -19.547 0.667 1 97.69 102 LYS A N 1
ATOM 796 C CA . LYS A 1 102 ? -9.703 -20.297 1.518 1 97.69 102 LYS A CA 1
ATOM 797 C C . LYS A 1 102 ? -9.547 -19.906 2.984 1 97.69 102 LYS A C 1
ATOM 799 O O . LYS A 1 102 ? -8.422 -19.75 3.469 1 97.69 102 LYS A O 1
ATOM 804 N N . GLY A 1 103 ? -10.664 -19.719 3.662 1 95.81 103 GLY A N 1
ATOM 805 C CA . GLY A 1 103 ? -10.594 -19.375 5.074 1 95.81 103 GLY A CA 1
ATOM 806 C C . GLY A 1 103 ? -10.156 -17.938 5.312 1 95.81 103 GLY A C 1
ATOM 807 O O . GLY A 1 103 ? -9.656 -17.609 6.395 1 95.81 103 GLY A O 1
ATOM 808 N N . GLY A 1 104 ? -10.289 -17.109 4.328 1 95.5 104 GLY A N 1
ATOM 809 C CA . GLY A 1 104 ? -9.953 -15.703 4.477 1 95.5 104 GLY A CA 1
ATOM 810 C C . GLY A 1 104 ? -8.477 -15.422 4.309 1 95.5 104 GLY A C 1
ATOM 811 O O . GLY A 1 104 ? -7.809 -16.047 3.479 1 95.5 104 GLY A O 1
ATOM 812 N N . TRP A 1 105 ? -8 -14.484 5.035 1 93.44 105 TRP A N 1
ATOM 813 C CA . TRP A 1 105 ? -6.629 -14.016 4.867 1 93.44 105 TRP A CA 1
ATOM 814 C C . TRP A 1 105 ? -5.637 -15.023 5.43 1 93.44 105 TRP A C 1
ATOM 816 O O . TRP A 1 105 ? -4.426 -14.891 5.23 1 93.44 105 TRP A O 1
ATOM 826 N N . HIS A 1 106 ? -6.152 -16.031 6.039 1 92 106 HIS A N 1
ATOM 827 C CA . HIS A 1 106 ? -5.262 -17.078 6.527 1 92 106 HIS A CA 1
ATOM 828 C C . HIS A 1 106 ? -4.816 -18 5.395 1 92 106 HIS A C 1
ATOM 830 O O . HIS A 1 106 ? -3.83 -18.719 5.527 1 92 106 HIS A O 1
ATOM 836 N N . ALA A 1 107 ? -5.535 -17.922 4.328 1 96 107 ALA A N 1
ATOM 837 C CA . ALA A 1 107 ? -5.195 -18.766 3.178 1 96 107 ALA A CA 1
ATOM 838 C C . ALA A 1 107 ? -5.012 -20.219 3.594 1 96 107 ALA A C 1
ATOM 840 O O . ALA A 1 107 ? -3.947 -20.797 3.371 1 96 107 ALA A O 1
ATOM 841 N N . GLU A 1 108 ? -6.055 -20.766 4.086 1 96.06 108 GLU A N 1
ATOM 842 C CA . GLU A 1 108 ? -6.008 -22.156 4.5 1 96.06 108 GLU A CA 1
ATOM 843 C C . GLU A 1 108 ? -5.734 -23.078 3.312 1 96.06 108 GLU A C 1
ATOM 845 O O . GLU A 1 108 ? -5.754 -22.641 2.162 1 96.06 108 GLU A O 1
ATOM 850 N N . ASN A 1 109 ? -5.477 -24.359 3.682 1 96.44 109 ASN A N 1
ATOM 851 C CA . ASN A 1 109 ? -5.258 -25.359 2.637 1 96.44 109 ASN A CA 1
ATOM 852 C C . ASN A 1 109 ? -6.371 -25.328 1.591 1 96.44 109 ASN A C 1
ATOM 854 O O . ASN A 1 109 ? -7.551 -25.219 1.935 1 96.44 109 ASN A O 1
ATOM 858 N N . GLY A 1 110 ? -5.957 -25.391 0.362 1 97.56 110 GLY A N 1
ATOM 859 C CA . GLY A 1 110 ? -6.902 -25.312 -0.74 1 97.56 110 GLY A CA 1
ATOM 860 C C . GLY A 1 110 ? -6.93 -23.938 -1.396 1 97.56 110 GLY A C 1
ATOM 861 O O . GLY A 1 110 ? -7.582 -23.75 -2.424 1 97.56 110 GLY A O 1
ATOM 862 N N . SER A 1 111 ? -6.25 -22.984 -0.792 1 98.38 111 SER A N 1
ATOM 863 C CA . SER A 1 111 ? -6.078 -21.703 -1.442 1 98.38 111 SER A CA 1
ATOM 864 C C . SER A 1 111 ? -5.238 -21.812 -2.709 1 98.38 111 SER A C 1
ATOM 866 O O . SER A 1 111 ? -4.172 -22.438 -2.693 1 98.38 111 SER A O 1
ATOM 868 N N . ARG A 1 112 ? -5.746 -21.141 -3.836 1 98.56 112 ARG A N 1
ATOM 869 C CA . ARG A 1 112 ? -5.113 -21.281 -5.145 1 98.56 112 ARG A CA 1
ATOM 870 C C . ARG A 1 112 ? -5.023 -19.938 -5.855 1 98.56 112 ARG A C 1
ATOM 872 O O . ARG A 1 112 ? -5.84 -19.047 -5.613 1 98.56 112 ARG A O 1
ATOM 879 N N . ALA A 1 113 ? -4.016 -19.922 -6.688 1 98.69 113 ALA A N 1
ATOM 880 C CA . ALA A 1 113 ? -3.875 -18.688 -7.438 1 98.69 113 ALA A CA 1
ATOM 881 C C . ALA A 1 113 ? -3.369 -18.953 -8.852 1 98.69 113 ALA A C 1
ATOM 883 O O . ALA A 1 113 ? -2.805 -20.016 -9.125 1 98.69 113 ALA A O 1
ATOM 884 N N . ARG A 1 114 ? -3.629 -18 -9.641 1 98.5 114 ARG A N 1
ATOM 885 C CA . ARG A 1 114 ? -2.977 -17.797 -10.93 1 98.5 114 ARG A CA 1
ATOM 886 C C . ARG A 1 114 ? -2.312 -16.422 -11 1 98.5 114 ARG A C 1
ATOM 888 O O . ARG A 1 114 ? -2.83 -15.453 -10.445 1 98.5 114 ARG A O 1
ATOM 895 N N . TYR A 1 115 ? -1.127 -16.438 -11.586 1 98.5 115 TYR A N 1
ATOM 896 C CA . TYR A 1 115 ? -0.485 -15.141 -11.805 1 98.5 115 TYR A CA 1
ATOM 897 C C . TYR A 1 115 ? 0.281 -15.125 -13.125 1 98.5 115 TYR A C 1
ATOM 899 O O . TYR A 1 115 ? 0.565 -16.188 -13.695 1 98.5 115 TYR A O 1
ATOM 907 N N . ALA A 1 116 ? 0.469 -13.93 -13.578 1 98.25 116 ALA A N 1
ATOM 908 C CA . ALA A 1 116 ? 1.247 -13.695 -14.789 1 98.25 116 ALA A CA 1
ATOM 909 C C . ALA A 1 116 ? 2.131 -12.461 -14.641 1 98.25 116 ALA A C 1
ATOM 911 O O . ALA A 1 116 ? 1.78 -11.523 -13.922 1 98.25 116 ALA A O 1
ATOM 912 N N . PHE A 1 117 ? 3.293 -12.547 -15.344 1 97 117 PHE A N 1
ATOM 913 C CA . PHE A 1 117 ? 4.223 -11.43 -15.281 1 97 117 PHE A CA 1
ATOM 914 C C . PHE A 1 117 ? 5 -11.297 -16.594 1 97 117 PHE A C 1
ATOM 916 O O . PHE A 1 117 ? 5.152 -12.273 -17.328 1 97 117 PHE A O 1
ATOM 923 N N . LEU A 1 118 ? 5.363 -10.094 -16.828 1 94.81 118 LEU A N 1
ATOM 924 C CA . LEU A 1 118 ? 6.148 -9.789 -18.016 1 94.81 118 LEU A CA 1
ATOM 925 C C . LEU A 1 118 ? 7.641 -9.977 -17.75 1 94.81 118 LEU A C 1
ATOM 927 O O . LEU A 1 118 ? 8.18 -9.398 -16.797 1 94.81 118 LEU A O 1
ATOM 931 N N . GLN A 1 119 ? 8.234 -10.789 -18.5 1 90.31 119 GLN A N 1
ATOM 932 C CA . GLN A 1 119 ? 9.672 -11.031 -18.422 1 90.31 119 GLN A CA 1
ATOM 933 C C . GLN A 1 119 ? 10.305 -10.992 -19.812 1 90.31 119 GLN A C 1
ATOM 935 O O . GLN A 1 119 ? 9.953 -11.797 -20.688 1 90.31 119 GLN A O 1
ATOM 940 N N . ALA A 1 120 ? 11.203 -10.086 -19.984 1 88.44 120 ALA A N 1
ATOM 941 C CA . ALA A 1 120 ? 11.922 -9.953 -21.25 1 88.44 120 ALA A CA 1
ATOM 942 C C . ALA A 1 120 ? 10.953 -9.844 -22.422 1 88.44 120 ALA A C 1
ATOM 944 O O . ALA A 1 120 ? 11.109 -10.531 -23.438 1 88.44 120 ALA A O 1
ATOM 945 N N . GLY A 1 121 ? 9.93 -9.133 -22.234 1 88.38 121 GLY A N 1
ATOM 946 C CA . GLY A 1 121 ? 9 -8.828 -23.312 1 88.38 121 GLY A CA 1
ATOM 947 C C . GLY A 1 121 ? 7.953 -9.906 -23.516 1 88.38 121 GLY A C 1
ATOM 948 O O . GLY A 1 121 ? 7.094 -9.789 -24.391 1 88.38 121 GLY A O 1
ATOM 949 N N . HIS A 1 122 ? 8.031 -10.914 -22.734 1 94.25 122 HIS A N 1
ATOM 950 C CA . HIS A 1 122 ? 7.066 -12 -22.859 1 94.25 122 HIS A CA 1
ATOM 951 C C . HIS A 1 122 ? 6.309 -12.219 -21.547 1 94.25 122 HIS A C 1
ATOM 953 O O . HIS A 1 122 ? 6.883 -12.109 -20.469 1 94.25 122 HIS A O 1
ATOM 959 N N . TRP A 1 123 ? 5.062 -12.625 -21.766 1 96.06 123 TRP A N 1
ATOM 960 C CA . TRP A 1 123 ? 4.258 -12.961 -20.594 1 96.06 123 TRP A CA 1
ATOM 961 C C . TRP A 1 123 ? 4.477 -14.406 -20.188 1 96.06 123 TRP A C 1
ATOM 963 O O . TRP A 1 123 ? 4.469 -15.312 -21.016 1 96.06 123 TRP A O 1
ATOM 973 N N . VAL A 1 124 ? 4.711 -14.609 -18.859 1 96.38 124 VAL A N 1
ATOM 974 C CA . VAL A 1 124 ? 4.766 -15.93 -18.234 1 96.38 124 VAL A CA 1
ATOM 975 C C . VAL A 1 124 ? 3.568 -16.109 -17.297 1 96.38 124 VAL A C 1
ATOM 977 O O . VAL A 1 124 ? 3.307 -15.258 -16.453 1 96.38 124 VAL A O 1
ATOM 980 N N . GLU A 1 125 ? 2.91 -17.188 -17.5 1 96.94 125 GLU A N 1
ATOM 981 C CA . GLU A 1 125 ? 1.716 -17.438 -16.688 1 96.94 125 GLU A CA 1
ATOM 982 C C . GLU A 1 125 ? 1.856 -18.719 -15.875 1 96.94 125 GLU A C 1
ATOM 984 O O . GLU A 1 125 ? 2.35 -19.734 -16.375 1 96.94 125 GLU A O 1
ATOM 989 N N . GLU A 1 126 ? 1.437 -18.672 -14.602 1 96.12 126 GLU A N 1
ATOM 990 C CA . GLU A 1 126 ? 1.394 -19.812 -13.695 1 96.12 126 GLU A CA 1
ATOM 991 C C . GLU A 1 126 ? -0.023 -20.062 -13.188 1 96.12 126 GLU A C 1
ATOM 993 O O . GLU A 1 126 ? -0.687 -19.141 -12.703 1 96.12 126 GLU A O 1
ATOM 998 N N . PHE A 1 127 ? -0.465 -21.344 -13.312 1 95.88 127 PHE A N 1
ATOM 999 C CA . PHE A 1 127 ? -1.825 -21.703 -12.93 1 95.88 127 PHE A CA 1
ATOM 1000 C C . PHE A 1 127 ? -1.819 -22.672 -11.758 1 95.88 127 PHE A C 1
ATOM 1002 O O . PHE A 1 127 ? -0.892 -23.469 -11.602 1 95.88 127 PHE A O 1
ATOM 1009 N N . GLY A 1 128 ? -2.832 -22.578 -11 1 96.12 128 GLY A N 1
ATOM 1010 C CA . GLY A 1 128 ? -3.064 -23.562 -9.961 1 96.12 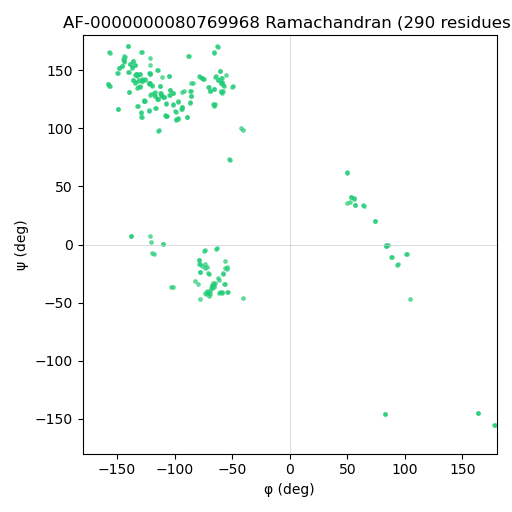128 GLY A CA 1
ATOM 1011 C C . GLY A 1 128 ? -1.984 -23.578 -8.898 1 96.12 128 GLY A C 1
ATOM 1012 O O . GLY A 1 128 ? -1.62 -24.641 -8.391 1 96.12 128 GLY A O 1
ATOM 1013 N N . GLN A 1 129 ? -1.426 -22.484 -8.586 1 97.19 129 GLN A N 1
ATOM 1014 C CA . GLN A 1 129 ? -0.38 -22.375 -7.574 1 97.19 129 GLN A CA 1
ATOM 1015 C C . GLN A 1 129 ? -0.97 -22.391 -6.168 1 97.19 129 GLN A C 1
ATOM 1017 O O . GLN A 1 129 ? -2.037 -21.812 -5.926 1 97.19 129 GLN A O 1
ATOM 1022 N N . ASP A 1 130 ? -0.248 -23 -5.242 1 97.38 130 ASP A N 1
ATOM 1023 C CA . ASP A 1 130 ? -0.662 -22.953 -3.844 1 97.38 130 ASP A CA 1
ATOM 1024 C C . ASP A 1 130 ? -0.337 -21.594 -3.223 1 97.38 130 ASP A C 1
ATOM 1026 O O . ASP A 1 130 ? 0.697 -21 -3.527 1 97.38 130 ASP A O 1
ATOM 1030 N N . ILE A 1 131 ? -1.207 -21.156 -2.369 1 97.62 131 ILE A N 1
ATOM 1031 C CA . ILE A 1 131 ? -0.964 -19.953 -1.581 1 97.62 131 ILE A CA 1
ATOM 1032 C C . ILE A 1 131 ? -0.74 -20.328 -0.118 1 97.62 131 ILE A C 1
ATOM 1034 O O . ILE A 1 131 ? -1.586 -20.984 0.496 1 97.62 131 ILE A O 1
ATOM 1038 N N . GLN A 1 132 ? 0.389 -19.844 0.45 1 94.88 132 GLN A N 1
ATOM 1039 C CA . GLN A 1 132 ? 0.685 -20.094 1.857 1 94.88 132 GLN A CA 1
ATOM 1040 C C . GLN A 1 132 ? 1.106 -18.812 2.566 1 94.88 132 GLN A C 1
ATOM 1042 O O . GLN A 1 132 ? 1.872 -18.016 2.018 1 94.88 132 GLN A O 1
ATOM 1047 N N . LEU A 1 133 ? 0.547 -18.641 3.721 1 92.38 133 LEU A N 1
ATOM 1048 C CA . LEU A 1 133 ? 0.969 -17.5 4.535 1 92.38 133 LEU A CA 1
ATOM 1049 C C . LEU A 1 133 ? 2.471 -17.547 4.801 1 92.38 133 LEU A C 1
ATOM 1051 O O . LEU A 1 133 ? 3.02 -18.609 5.094 1 92.38 133 LEU A O 1
ATOM 1055 N N . SER A 1 134 ? 3.02 -16.297 4.645 1 88 134 SER A N 1
ATOM 1056 C CA . SER A 1 134 ? 4.441 -16.203 4.957 1 88 134 SER A CA 1
ATOM 1057 C C . SER A 1 134 ? 4.66 -15.805 6.414 1 88 134 SER A C 1
ATOM 1059 O O . SER A 1 134 ? 3.875 -15.039 6.977 1 88 134 SER A O 1
ATOM 1061 N N . ASP A 1 135 ? 5.418 -16.297 7.27 1 68.81 135 ASP A N 1
ATOM 1062 C CA . ASP A 1 135 ? 5.699 -16.016 8.672 1 68.81 135 ASP A CA 1
ATOM 1063 C C . ASP A 1 135 ? 6.316 -14.633 8.844 1 68.81 135 ASP A C 1
ATOM 1065 O O . ASP A 1 135 ? 6.457 -14.141 9.961 1 68.81 135 ASP A O 1
ATOM 1069 N N . GLU A 1 136 ? 6.594 -13.914 7.914 1 55.44 136 GLU A N 1
ATOM 1070 C CA . GLU A 1 136 ? 7.41 -12.703 7.984 1 55.44 136 GLU A CA 1
ATOM 1071 C C . GLU A 1 136 ? 6.609 -11.523 8.539 1 55.44 136 GLU A C 1
ATOM 1073 O O . GLU A 1 136 ? 7.184 -10.539 8.992 1 55.44 136 GLU A O 1
ATOM 1078 N N . VAL A 1 137 ? 5.34 -11.359 8.539 1 52.97 137 VAL A N 1
ATOM 1079 C CA . VAL A 1 137 ? 4.633 -10.102 8.75 1 52.97 137 VAL A CA 1
ATOM 1080 C C . VAL A 1 137 ? 4.766 -9.672 10.211 1 52.97 137 VAL A C 1
ATOM 1082 O O . VAL A 1 137 ? 4.586 -8.492 10.531 1 52.97 137 VAL A O 1
ATOM 1085 N N . ARG A 1 138 ? 4.988 -10.469 11.164 1 46.62 138 ARG A N 1
ATOM 1086 C CA . ARG A 1 138 ? 4.891 -10.133 12.578 1 46.62 138 ARG A CA 1
ATOM 1087 C C . ARG A 1 138 ? 5.883 -9.039 12.953 1 46.62 138 ARG A C 1
ATOM 1089 O O . ARG A 1 138 ? 5.656 -8.289 13.906 1 46.62 138 ARG A O 1
ATOM 1096 N N . HIS A 1 139 ? 6.875 -9 12.344 1 43.66 139 HIS A N 1
ATOM 1097 C CA . HIS A 1 139 ? 7.945 -8.211 12.938 1 43.66 139 HIS A CA 1
ATOM 1098 C C . HIS A 1 139 ? 7.734 -6.719 12.688 1 43.66 139 HIS A C 1
ATOM 1100 O O . HIS A 1 139 ? 8.164 -5.883 13.484 1 43.66 139 HIS A O 1
ATOM 1106 N N . THR A 1 140 ? 7.219 -6.391 11.641 1 43.69 140 THR A N 1
ATOM 1107 C CA . THR A 1 140 ? 7.297 -4.984 11.242 1 43.69 140 THR A CA 1
ATOM 1108 C C . THR A 1 140 ? 6.406 -4.125 12.141 1 43.69 140 THR A C 1
ATOM 1110 O O . THR A 1 140 ? 6.785 -3.014 12.516 1 43.69 140 THR A O 1
ATOM 1113 N N . VAL A 1 141 ? 5.262 -4.562 12.469 1 44.66 141 VAL A N 1
ATOM 1114 C CA . VAL A 1 141 ? 4.434 -3.779 13.383 1 44.66 141 VAL A CA 1
ATOM 1115 C C . VAL A 1 141 ? 5.152 -3.605 14.719 1 44.66 141 VAL A C 1
ATOM 1117 O O . VAL A 1 141 ? 5.074 -2.543 15.336 1 44.66 141 VAL A O 1
ATOM 1120 N N . LYS A 1 142 ? 5.762 -4.641 15.148 1 43.38 142 LYS A N 1
ATOM 1121 C CA . LYS A 1 142 ? 6.461 -4.512 16.422 1 43.38 142 LYS A CA 1
ATOM 1122 C C . LYS A 1 142 ? 7.512 -3.404 16.359 1 43.38 142 LYS A C 1
ATOM 1124 O O . LYS A 1 142 ? 7.727 -2.691 17.344 1 43.38 142 LYS A O 1
ATOM 1129 N N . ALA A 1 143 ? 8.125 -3.43 15.305 1 41.88 143 ALA A N 1
ATOM 1130 C CA . ALA A 1 143 ? 9.289 -2.551 15.289 1 41.88 143 ALA A CA 1
ATOM 1131 C C . ALA A 1 143 ? 8.875 -1.086 15.406 1 41.88 143 ALA A C 1
ATOM 1133 O O . ALA A 1 143 ? 9.656 -0.248 15.859 1 41.88 143 ALA A O 1
ATOM 1134 N N . LEU A 1 144 ? 7.711 -0.761 14.844 1 44 144 LEU A N 1
ATOM 1135 C CA . LEU A 1 144 ? 7.363 0.637 15.078 1 44 144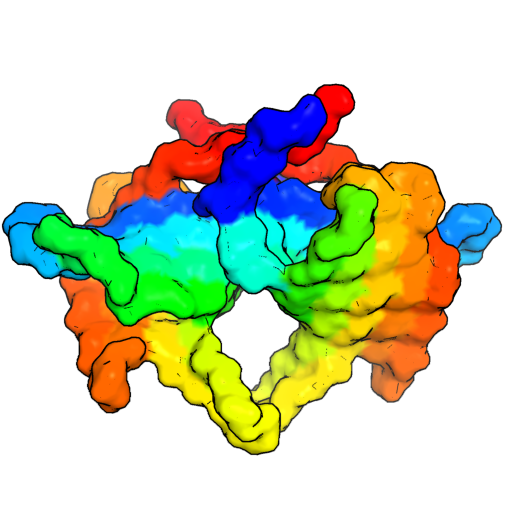 LEU A CA 1
ATOM 1136 C C . LEU A 1 144 ? 6.969 0.862 16.531 1 44 144 LEU A C 1
ATOM 1138 O O . LEU A 1 144 ? 6.773 2.004 16.953 1 44 144 LEU A O 1
ATOM 1142 N N . ASN A 1 145 ? 6.602 -0.167 17.266 1 39.31 145 ASN A N 1
ATOM 1143 C CA . ASN A 1 145 ? 6.504 0.09 18.688 1 39.31 145 ASN A CA 1
ATOM 1144 C C . ASN A 1 145 ? 7.773 0.734 19.234 1 39.31 145 ASN A C 1
ATOM 1146 O O . ASN A 1 145 ? 8.836 0.102 19.266 1 39.31 145 ASN A O 1
ATOM 1150 N N . LEU A 1 146 ? 7.922 1.943 18.891 1 33.31 146 LEU A N 1
ATOM 1151 C CA . LEU A 1 146 ? 8.961 2.861 19.344 1 33.31 146 LEU A CA 1
ATOM 1152 C C . LEU A 1 146 ? 9.195 2.705 20.844 1 33.31 146 LEU A C 1
ATOM 1154 O O . LEU A 1 146 ? 8.25 2.713 21.625 1 33.31 146 LEU A O 1
ATOM 1158 N N . ARG A 1 147 ? 10.234 1.981 21.172 1 29.38 147 ARG A N 1
ATOM 1159 C CA . ARG A 1 147 ? 10.68 1.933 22.562 1 29.38 147 ARG A CA 1
ATOM 1160 C C . ARG A 1 147 ? 10.773 3.334 23.156 1 29.38 147 ARG A C 1
ATOM 1162 O O . ARG A 1 147 ? 11.125 4.285 22.453 1 29.38 147 ARG A O 1
ATOM 1169 N N . MET B 1 1 ? 19.703 1.942 18.969 1 23.2 1 MET B N 1
ATOM 1170 C CA . MET B 1 1 ? 19.078 2.752 17.922 1 23.2 1 MET B CA 1
ATOM 1171 C C . MET B 1 1 ? 19.297 2.119 16.562 1 23.2 1 MET B C 1
ATOM 1173 O O . MET B 1 1 ? 18.547 2.393 15.617 1 23.2 1 MET B O 1
ATOM 1177 N N . ALA B 1 2 ? 20.344 1.611 16.344 1 31.59 2 ALA B N 1
ATOM 1178 C CA . ALA B 1 2 ? 20.953 1.055 15.133 1 31.59 2 ALA B CA 1
ATOM 1179 C C . ALA B 1 2 ? 20.25 -0.242 14.727 1 31.59 2 ALA B C 1
ATOM 1181 O O . ALA B 1 2 ? 20.109 -0.528 13.531 1 31.59 2 ALA B O 1
ATOM 1182 N N . SER B 1 3 ? 20.016 -1.037 15.633 1 31.38 3 SER B N 1
ATOM 1183 C CA . SER B 1 3 ? 19.594 -2.416 15.391 1 31.38 3 SER B CA 1
ATOM 1184 C C . SER B 1 3 ? 18.188 -2.479 14.828 1 31.38 3 SER B C 1
ATOM 1186 O O . SER B 1 3 ? 17.734 -3.539 14.391 1 31.38 3 SER B O 1
ATOM 1188 N N . GLN B 1 4 ? 17.25 -1.627 15.336 1 34.66 4 GLN B N 1
ATOM 1189 C CA . GLN B 1 4 ? 15.859 -1.575 14.898 1 34.66 4 GLN B CA 1
ATOM 1190 C C . GLN B 1 4 ? 15.758 -1.289 13.398 1 34.66 4 GLN B C 1
ATOM 1192 O O . GLN B 1 4 ? 14.75 -1.606 12.766 1 34.66 4 GLN B O 1
ATOM 1197 N N . ASP B 1 5 ? 16.766 -0.659 12.844 1 38.03 5 ASP B N 1
ATOM 1198 C CA . ASP B 1 5 ? 16.891 -0.19 11.469 1 38.03 5 ASP B CA 1
ATOM 1199 C C . ASP B 1 5 ? 16.969 -1.363 10.492 1 38.03 5 ASP B C 1
ATOM 1201 O O . ASP B 1 5 ? 16.438 -1.29 9.383 1 38.03 5 ASP B O 1
ATOM 1205 N N . ARG B 1 6 ? 17.594 -2.357 10.945 1 37.09 6 ARG B N 1
ATOM 1206 C CA . ARG B 1 6 ? 17.922 -3.439 10.016 1 37.09 6 ARG B CA 1
ATOM 1207 C C . ARG B 1 6 ? 16.688 -4.242 9.648 1 37.09 6 ARG B C 1
ATOM 1209 O O . ARG B 1 6 ? 16.578 -4.746 8.531 1 37.09 6 ARG B O 1
ATOM 1216 N N . ASP B 1 7 ? 15.953 -4.461 10.672 1 39.1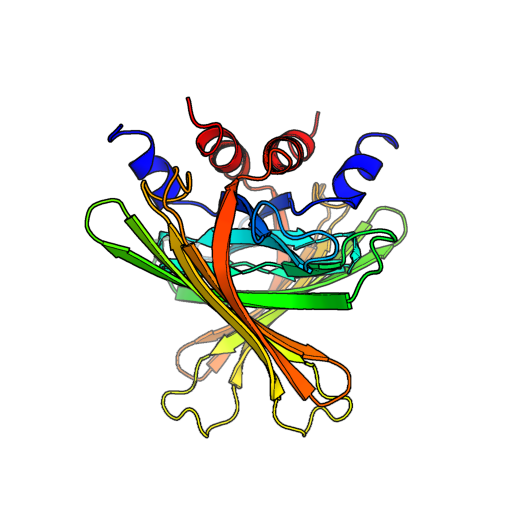9 7 ASP B N 1
ATOM 1217 C CA . ASP B 1 7 ? 14.797 -5.328 10.469 1 39.19 7 ASP B CA 1
ATOM 1218 C C . ASP B 1 7 ? 13.789 -4.68 9.531 1 39.19 7 ASP B C 1
ATOM 1220 O O . ASP B 1 7 ? 13.086 -5.375 8.789 1 39.19 7 ASP B O 1
ATOM 1224 N N . GLN B 1 8 ? 13.602 -3.287 9.617 1 45.03 8 GLN B N 1
ATOM 1225 C CA . GLN B 1 8 ? 12.82 -2.498 8.672 1 45.03 8 GLN B CA 1
ATOM 1226 C C . GLN B 1 8 ? 13.297 -2.727 7.238 1 45.03 8 GLN B C 1
ATOM 1228 O O . GLN B 1 8 ? 12.547 -2.504 6.285 1 45.03 8 GLN B O 1
ATOM 1233 N N . LYS B 1 9 ? 14.508 -3.23 7.129 1 46.34 9 LYS B N 1
ATOM 1234 C CA . LYS B 1 9 ? 15.156 -3.328 5.828 1 46.34 9 LYS B CA 1
ATOM 1235 C C . LYS B 1 9 ? 14.547 -4.453 4.992 1 46.34 9 LYS B C 1
ATOM 1237 O O . LYS B 1 9 ? 14.711 -4.48 3.77 1 46.34 9 LYS B O 1
ATOM 1242 N N . SER B 1 10 ? 13.812 -5.359 5.66 1 56.19 10 SER B N 1
ATOM 1243 C CA . SER B 1 10 ? 13.547 -6.457 4.742 1 56.19 10 SER B CA 1
ATOM 1244 C C . SER B 1 10 ? 12.047 -6.637 4.52 1 56.19 10 SER B C 1
ATOM 1246 O O . SER B 1 10 ? 11.633 -7.375 3.623 1 56.19 10 SER B O 1
ATOM 1248 N N . GLY B 1 11 ? 11.234 -5.852 5.344 1 72 11 GLY B N 1
ATOM 1249 C CA . GLY B 1 11 ? 9.828 -6.137 5.129 1 72 11 GLY B CA 1
ATOM 1250 C C . GLY B 1 11 ? 8.945 -4.906 5.242 1 72 11 GLY B C 1
ATOM 1251 O O . GLY B 1 11 ? 9.414 -3.832 5.621 1 72 11 GLY B O 1
ATOM 1252 N N . LEU B 1 12 ? 7.719 -5.008 4.707 1 81.06 12 LEU B N 1
ATOM 1253 C CA . LEU B 1 12 ? 6.703 -3.965 4.789 1 81.06 12 LEU B CA 1
ATOM 1254 C C . LEU B 1 12 ? 6.355 -3.656 6.242 1 81.06 12 LEU B C 1
ATOM 1256 O O . LEU B 1 12 ? 6.281 -4.562 7.074 1 81.06 12 LEU B O 1
ATOM 1260 N N . PHE B 1 13 ? 6.316 -2.326 6.613 1 85.56 13 PHE B N 1
ATOM 1261 C CA . PHE B 1 13 ? 5.754 -1.948 7.906 1 85.56 13 PHE B CA 1
ATOM 1262 C C . PHE B 1 13 ? 4.707 -0.853 7.742 1 85.56 13 PHE B C 1
ATOM 1264 O O . PHE B 1 13 ? 4.625 -0.219 6.688 1 85.56 13 PHE B O 1
ATOM 1271 N N . ILE B 1 14 ? 3.92 -0.668 8.875 1 88.62 14 ILE B N 1
ATOM 1272 C CA . ILE B 1 14 ? 2.818 0.288 8.836 1 88.62 14 ILE B CA 1
ATOM 1273 C C . ILE B 1 14 ? 3.123 1.466 9.758 1 88.62 14 ILE B C 1
ATOM 1275 O O . ILE B 1 14 ? 3.615 1.277 10.875 1 88.62 14 ILE B O 1
ATOM 1279 N N . VAL B 1 15 ? 2.859 2.625 9.273 1 90.38 15 VAL B N 1
ATOM 1280 C CA . VAL B 1 15 ? 2.869 3.828 10.102 1 90.38 15 VAL B CA 1
ATOM 1281 C C . VAL B 1 15 ? 1.616 4.656 9.828 1 90.38 15 VAL B C 1
ATOM 1283 O O . VAL B 1 15 ? 1.087 4.641 8.711 1 90.38 15 VAL B O 1
ATOM 1286 N N . SER B 1 16 ? 1.172 5.301 10.875 1 92.5 16 SER B N 1
ATOM 1287 C CA . SER B 1 16 ? 0.014 6.18 10.75 1 92.5 16 SER B CA 1
ATOM 1288 C C . SER B 1 16 ? 0.279 7.539 11.383 1 92.5 16 SER B C 1
ATOM 1290 O O . SER B 1 16 ? 0.875 7.621 12.461 1 92.5 16 SER B O 1
ATOM 1292 N N . TYR B 1 17 ? -0.228 8.578 10.734 1 94.62 17 TYR B N 1
ATOM 1293 C CA . TYR B 1 17 ? 0.028 9.93 11.211 1 94.62 17 TYR B CA 1
ATOM 1294 C C . TYR B 1 17 ? -1.254 10.758 11.227 1 94.62 17 TYR B C 1
ATOM 1296 O O . TYR B 1 17 ? -2.123 10.578 10.367 1 94.62 17 TYR B O 1
ATOM 1304 N N . ASN B 1 18 ? -1.292 11.602 12.18 1 94.5 18 ASN B N 1
ATOM 1305 C CA . ASN B 1 18 ? -2.184 12.758 12.133 1 94.5 18 ASN B CA 1
ATOM 1306 C C . ASN B 1 18 ? -1.432 14.031 11.75 1 94.5 18 ASN B C 1
ATOM 1308 O O . ASN B 1 18 ? -0.378 14.328 12.312 1 94.5 18 ASN B O 1
ATOM 1312 N N . VAL B 1 19 ? -1.936 14.766 10.805 1 96.56 19 VAL B N 1
ATOM 1313 C CA . VAL B 1 19 ? -1.349 16 10.312 1 96.56 19 VAL B CA 1
ATOM 1314 C C . VAL B 1 19 ? -2.352 17.141 10.461 1 96.56 19 VAL B C 1
ATOM 1316 O O . VAL B 1 19 ? -3.406 17.141 9.82 1 96.56 19 VAL B O 1
ATOM 1319 N N . PHE B 1 20 ? -2.004 18.062 11.273 1 95.19 20 PHE B N 1
ATOM 1320 C CA . PHE B 1 20 ? -2.945 19.125 11.617 1 95.19 20 PHE B CA 1
ATOM 1321 C C . PHE B 1 20 ? -2.209 20.375 12.102 1 95.19 20 PHE B C 1
ATOM 1323 O O . PHE B 1 20 ? -0.995 20.328 12.312 1 95.19 20 PHE B O 1
ATOM 1330 N N . LYS B 1 21 ? -2.963 21.469 12.141 1 93.81 21 LYS B N 1
ATOM 1331 C CA . LYS B 1 21 ? -2.451 22.688 12.75 1 93.81 21 LYS B CA 1
ATOM 1332 C C . LYS B 1 21 ? -2.975 22.859 14.172 1 93.81 21 LYS B C 1
ATOM 1334 O O . LYS B 1 21 ? -4.18 23.031 14.375 1 93.81 21 LYS B O 1
ATOM 1339 N N . PRO B 1 22 ? -1.955 22.781 15.086 1 88.94 22 PRO B N 1
ATOM 1340 C CA . PRO B 1 22 ? -2.398 22.953 16.469 1 88.94 22 PRO B CA 1
ATOM 1341 C C . PRO B 1 22 ? -3.072 24.297 16.719 1 88.94 22 PRO B C 1
ATOM 1343 O O . PRO B 1 22 ? -2.648 25.312 16.156 1 88.94 22 PRO B O 1
ATOM 1346 N N . GLY B 1 23 ? -4.113 24.312 17.453 1 83.94 23 GLY B N 1
ATOM 1347 C CA . GLY B 1 23 ? -4.75 25.547 17.906 1 83.94 23 GLY B CA 1
ATOM 1348 C C . GLY B 1 23 ? -5.785 26.078 16.938 1 83.94 23 GLY B C 1
ATOM 1349 O O . GLY B 1 23 ? -6.352 27.156 17.156 1 83.94 23 GLY B O 1
ATOM 1350 N N . VAL B 1 24 ? -5.848 25.578 15.852 1 77.81 24 VAL B N 1
ATOM 1351 C CA . VAL B 1 24 ? -6.824 26.047 14.875 1 77.81 24 VAL B CA 1
ATOM 1352 C C . VAL B 1 24 ? -8.125 25.266 15.031 1 77.81 24 VAL B C 1
ATOM 1354 O O . VAL B 1 24 ? -8.164 24.062 14.805 1 77.81 24 VAL B O 1
ATOM 1357 N N . ALA B 1 25 ? -9.148 25.969 15.539 1 73 25 ALA B N 1
ATOM 1358 C CA . ALA B 1 25 ? -10.469 25.359 15.641 1 73 25 ALA B CA 1
ATOM 1359 C C . ALA B 1 25 ? -11.086 25.141 14.266 1 73 25 ALA B C 1
ATOM 1361 O O . ALA B 1 25 ? -11.023 26.031 13.406 1 73 25 ALA B O 1
ATOM 1362 N N . GLY B 1 26 ? -11.586 24.031 14.016 1 75.81 26 GLY B N 1
ATOM 1363 C CA . GLY B 1 26 ? -12.258 23.75 12.758 1 75.81 26 GLY B CA 1
ATOM 1364 C C . GLY B 1 26 ? -11.297 23.359 11.641 1 75.81 26 GLY B C 1
ATOM 1365 O O . GLY B 1 26 ? -11.695 23.297 10.477 1 75.81 26 GLY B O 1
ATOM 1366 N N . GLY B 1 27 ? -10.094 23.359 11.961 1 88.38 27 GLY B N 1
ATOM 1367 C CA . GLY B 1 27 ? -9.102 23.062 10.938 1 88.38 27 GLY B CA 1
ATOM 1368 C C . GLY B 1 27 ? -9.18 21.641 10.422 1 88.38 27 GLY B C 1
ATOM 1369 O O . GLY B 1 27 ? -9.953 20.828 10.938 1 88.38 27 GLY B O 1
ATOM 1370 N N . TYR B 1 28 ? -8.523 21.406 9.32 1 93.06 28 TYR B N 1
ATOM 1371 C CA . TYR B 1 28 ? -8.469 20.078 8.734 1 93.06 28 TYR B CA 1
ATOM 1372 C C . TYR B 1 28 ? -7.527 19.172 9.516 1 93.06 28 TYR B C 1
ATOM 1374 O O . TYR B 1 28 ? -6.539 19.641 10.086 1 93.06 28 TYR B O 1
ATOM 1382 N N . ASN B 1 29 ? -7.988 17.953 9.594 1 93.5 29 ASN B N 1
ATOM 1383 C CA . ASN B 1 29 ? -7.102 16.891 10.047 1 93.5 29 ASN B CA 1
ATOM 1384 C C . ASN B 1 29 ? -6.875 15.852 8.953 1 93.5 29 ASN B C 1
ATOM 1386 O O . ASN B 1 29 ? -7.828 15.234 8.469 1 93.5 29 ASN B O 1
ATOM 1390 N N . LEU B 1 30 ? -5.668 15.742 8.562 1 95.25 30 LEU B N 1
ATOM 1391 C CA . LEU B 1 30 ? -5.281 14.695 7.625 1 95.25 30 LEU B CA 1
ATOM 1392 C C . LEU B 1 30 ? -4.773 13.461 8.367 1 95.25 30 LEU B C 1
ATOM 1394 O O . LEU B 1 30 ? -3.795 13.539 9.109 1 95.25 30 LEU B O 1
ATOM 1398 N N . HIS B 1 31 ? -5.465 12.375 8.172 1 93.31 31 HIS B N 1
ATOM 1399 C CA . HIS B 1 31 ? -5.023 11.078 8.68 1 93.31 31 HIS B CA 1
ATOM 1400 C C . HIS B 1 31 ? -4.391 10.242 7.578 1 93.31 31 HIS B C 1
ATOM 1402 O O . HIS B 1 31 ? -5.027 9.961 6.559 1 93.31 31 HIS B O 1
ATOM 1408 N N . LEU B 1 32 ? -3.107 9.875 7.801 1 94.88 32 LEU B N 1
ATOM 1409 C CA . LEU B 1 32 ? -2.385 9.016 6.871 1 94.88 32 LEU B CA 1
ATOM 1410 C C . LEU B 1 32 ? -2.195 7.621 7.457 1 94.88 32 LEU B C 1
ATOM 1412 O O . LEU B 1 32 ? -1.656 7.473 8.555 1 94.88 32 LEU B O 1
ATOM 1416 N N . GLN B 1 33 ? -2.648 6.609 6.84 1 91.94 33 GLN B N 1
ATOM 1417 C CA . GLN B 1 33 ? -2.334 5.207 7.094 1 91.94 33 GLN B CA 1
ATOM 1418 C C . GLN B 1 33 ? -1.455 4.629 5.992 1 91.94 33 GLN B C 1
ATOM 1420 O O . GLN B 1 33 ? -1.922 4.406 4.871 1 91.94 33 GLN B O 1
ATOM 1425 N N . LEU B 1 34 ? -0.195 4.336 6.352 1 93 34 LEU B N 1
ATOM 1426 C CA . LEU B 1 34 ? 0.784 4.078 5.301 1 93 34 LEU B CA 1
ATOM 1427 C C . LEU B 1 34 ? 1.463 2.727 5.512 1 93 34 LEU B C 1
ATOM 1429 O O . LEU B 1 34 ? 1.729 2.33 6.648 1 93 34 LEU B O 1
ATOM 1433 N N . SER B 1 35 ? 1.722 2.041 4.492 1 90.06 35 SER B N 1
ATOM 1434 C CA . SER B 1 35 ? 2.646 0.913 4.434 1 90.06 35 SER B CA 1
ATOM 1435 C C . SER B 1 35 ? 3.955 1.306 3.76 1 90.06 35 SER B C 1
ATOM 1437 O O . SER B 1 35 ? 3.951 1.947 2.707 1 90.06 35 SER B O 1
ATOM 1439 N N . VAL B 1 36 ? 5.02 0.932 4.383 1 91.81 36 VAL B N 1
ATOM 1440 C CA . VAL B 1 36 ? 6.34 1.341 3.912 1 91.81 36 VAL B CA 1
ATOM 1441 C C . VAL B 1 36 ? 7.148 0.111 3.514 1 91.81 36 VAL B C 1
ATOM 1443 O O . VAL B 1 36 ? 7.219 -0.866 4.262 1 91.81 36 VAL B O 1
ATOM 1446 N N . TYR B 1 37 ? 7.73 0.213 2.309 1 90.44 37 TYR B N 1
ATOM 1447 C CA . TYR B 1 37 ? 8.633 -0.81 1.794 1 90.44 37 TYR B CA 1
ATOM 1448 C C . TYR B 1 37 ? 10.047 -0.264 1.648 1 90.44 37 TYR B C 1
ATOM 1450 O O . TYR B 1 37 ? 10.414 0.273 0.599 1 90.44 37 TYR B O 1
ATOM 1458 N N . PRO B 1 38 ? 10.914 -0.513 2.604 1 89.75 38 PRO B N 1
ATOM 1459 C CA . PRO B 1 38 ? 12.227 0.135 2.668 1 89.75 38 PRO B CA 1
ATOM 1460 C C . PRO B 1 38 ? 13.156 -0.301 1.535 1 89.75 38 PRO B C 1
ATOM 1462 O O . PRO B 1 38 ? 13.883 0.524 0.977 1 89.75 38 PRO B O 1
ATOM 1465 N N . PRO B 1 39 ? 13.117 -1.535 1.14 1 85.88 39 PRO B N 1
ATOM 1466 C CA . PRO B 1 39 ? 14.062 -1.928 0.096 1 85.88 39 PRO B CA 1
ATOM 1467 C C . PRO B 1 39 ? 13.938 -1.079 -1.167 1 85.88 39 PRO B C 1
ATOM 1469 O O . PRO B 1 39 ? 14.938 -0.812 -1.839 1 85.88 39 PRO B O 1
ATOM 1472 N N . ALA B 1 40 ? 12.805 -0.646 -1.536 1 87.44 40 ALA B N 1
ATOM 1473 C CA . ALA B 1 40 ? 12.594 0.156 -2.738 1 87.44 40 ALA B CA 1
ATOM 1474 C C . ALA B 1 40 ? 12.227 1.593 -2.383 1 87.44 40 ALA B C 1
ATOM 1476 O O . ALA B 1 40 ? 11.938 2.404 -3.266 1 87.44 40 ALA B O 1
ATOM 1477 N N . ARG B 1 41 ? 12.148 1.993 -1.099 1 93.75 41 ARG B N 1
ATOM 1478 C CA . ARG B 1 41 ? 11.789 3.307 -0.573 1 93.75 41 ARG B CA 1
ATOM 1479 C C . ARG B 1 41 ? 10.43 3.75 -1.09 1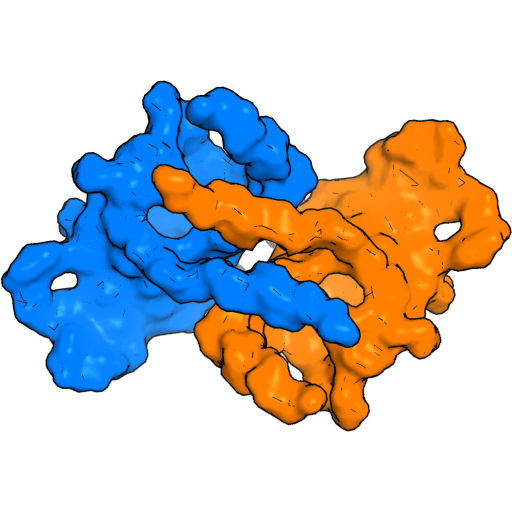 93.75 41 ARG B C 1
ATOM 1481 O O . ARG B 1 41 ? 10.234 4.922 -1.422 1 93.75 41 ARG B O 1
ATOM 1488 N N . GLN B 1 42 ? 9.516 2.795 -1.157 1 92.5 42 GLN B N 1
ATOM 1489 C CA . GLN B 1 42 ? 8.164 3.053 -1.637 1 92.5 42 GLN B CA 1
ATOM 1490 C C . GLN B 1 42 ? 7.172 3.094 -0.481 1 92.5 42 GLN B C 1
ATOM 1492 O O . GLN B 1 42 ? 7.328 2.371 0.505 1 92.5 42 GLN B O 1
ATOM 1497 N N . VAL B 1 43 ? 6.219 3.941 -0.639 1 94.56 43 VAL B N 1
ATOM 1498 C CA . VAL B 1 43 ? 5.168 4.102 0.358 1 94.56 43 VAL B CA 1
ATOM 1499 C C . VAL B 1 43 ? 3.799 4.039 -0.319 1 94.56 43 VAL B C 1
ATOM 1501 O O . VAL B 1 43 ? 3.604 4.617 -1.389 1 94.56 43 VAL B O 1
ATOM 1504 N N . SER B 1 44 ? 2.848 3.305 0.28 1 91.5 44 SER B N 1
ATOM 1505 C CA . SER B 1 44 ? 1.456 3.26 -0.154 1 91.5 44 SER B CA 1
ATOM 1506 C C . SER B 1 44 ? 0.503 3.346 1.034 1 91.5 44 SER B C 1
ATOM 1508 O O . SER B 1 44 ? 0.907 3.125 2.178 1 91.5 44 SER B O 1
ATOM 1510 N N . GLY B 1 45 ? -0.735 3.762 0.742 1 92.62 45 GLY B N 1
ATOM 1511 C CA . GLY B 1 45 ? -1.706 3.816 1.824 1 92.62 45 GLY B CA 1
ATOM 1512 C C . GLY B 1 45 ? -2.926 4.652 1.489 1 92.62 45 GLY B C 1
ATOM 1513 O O . GLY B 1 45 ? -3.43 4.602 0.365 1 92.62 45 GLY B O 1
ATOM 1514 N N . ARG B 1 46 ? -3.416 5.336 2.592 1 91.56 46 ARG B N 1
ATOM 1515 C CA . ARG B 1 46 ? -4.652 6.109 2.486 1 91.56 46 ARG B CA 1
ATOM 1516 C C . ARG B 1 46 ? -4.5 7.477 3.141 1 91.56 46 ARG B C 1
ATOM 1518 O O . ARG B 1 46 ? -3.885 7.602 4.203 1 91.56 46 ARG B O 1
ATOM 1525 N N . ALA B 1 47 ? -5.082 8.391 2.436 1 95.19 47 ALA B N 1
ATOM 1526 C CA . ALA B 1 47 ? -5.254 9.727 3.008 1 95.19 47 ALA B CA 1
ATOM 1527 C C . ALA B 1 47 ? -6.727 10.008 3.301 1 95.19 47 ALA B C 1
ATOM 1529 O O . ALA B 1 47 ? -7.582 9.859 2.426 1 95.19 47 ALA B O 1
ATOM 1530 N N . VAL B 1 48 ? -6.992 10.422 4.57 1 92.12 48 VAL B N 1
ATOM 1531 C CA . VAL B 1 48 ? -8.336 10.789 5.008 1 92.12 48 VAL B CA 1
ATOM 1532 C C . VAL B 1 48 ? -8.32 12.18 5.629 1 92.12 48 VAL B C 1
ATOM 1534 O O . VAL B 1 48 ? -7.547 12.445 6.555 1 92.12 48 VAL B O 1
ATOM 1537 N N . ILE B 1 49 ? -9.133 13.047 5.102 1 95.06 49 ILE B N 1
ATOM 1538 C CA . ILE B 1 49 ? -9.203 14.391 5.656 1 95.06 49 ILE B CA 1
ATOM 1539 C C . ILE B 1 49 ? -10.586 14.625 6.266 1 95.06 49 ILE B C 1
ATOM 1541 O O . ILE B 1 49 ? -11.609 14.383 5.613 1 95.06 49 ILE B O 1
ATOM 1545 N N . THR B 1 50 ? -10.438 15.008 7.504 1 93.44 50 THR B N 1
ATOM 1546 C CA . THR B 1 50 ? -11.656 15.406 8.203 1 93.44 50 THR B CA 1
ATOM 1547 C C . THR B 1 50 ? -11.547 16.844 8.703 1 93.44 50 THR B C 1
ATOM 1549 O O . THR B 1 50 ? -10.445 17.406 8.758 1 93.44 50 THR B O 1
ATOM 1552 N N . GLN B 1 51 ? -12.672 17.5 8.867 1 88.06 51 GLN B N 1
ATOM 1553 C CA . GLN B 1 51 ? -12.68 18.844 9.422 1 88.06 51 GLN B CA 1
ATOM 1554 C C . GLN B 1 51 ? -13.305 18.859 10.812 1 88.06 51 GLN B C 1
ATOM 1556 O O . GLN B 1 51 ? -14.203 18.062 11.109 1 88.06 51 GLN B O 1
ATOM 1561 N N . ALA B 1 52 ? -12.68 19.766 11.664 1 67.5 52 ALA B N 1
ATOM 1562 C CA . ALA B 1 52 ? -13.109 19.984 13.039 1 67.5 52 ALA B CA 1
ATOM 1563 C C . ALA B 1 52 ? -14.586 20.359 13.102 1 67.5 52 ALA B C 1
ATOM 1565 O O . ALA B 1 52 ? -15.125 20.938 12.148 1 67.5 52 ALA B O 1
ATOM 1566 N N . LEU B 1 53 ? -15.508 19.953 14.227 1 61.47 53 LEU B N 1
ATOM 1567 C CA . LEU B 1 53 ? -16.797 20.188 14.859 1 61.47 53 LEU B CA 1
ATOM 1568 C C . LEU B 1 53 ? -17.781 19.078 14.531 1 61.47 53 LEU B C 1
ATOM 1570 O O . LEU B 1 53 ? -18.484 18.578 15.422 1 61.47 53 LEU B O 1
ATOM 1574 N N . GLN B 1 54 ? -17.797 18.781 13.211 1 61.16 54 GLN B N 1
ATOM 1575 C CA . GLN B 1 54 ? -18.672 17.641 12.961 1 61.16 54 GLN B CA 1
ATOM 1576 C C . GLN B 1 54 ? -17.891 16.484 12.305 1 61.16 54 GLN B C 1
ATOM 1578 O O . GLN B 1 54 ? -18.469 15.43 12.039 1 61.16 54 GLN B O 1
ATOM 1583 N N . HIS B 1 55 ? -16.828 16.578 12.133 1 64.38 55 HIS B N 1
ATOM 1584 C CA . HIS B 1 55 ? -15.828 15.656 11.602 1 64.38 55 HIS B CA 1
ATOM 1585 C C . HIS B 1 55 ? -16.266 15.086 10.258 1 64.38 55 HIS B C 1
ATOM 1587 O O . HIS B 1 55 ? -16.219 13.875 10.047 1 64.38 55 HIS B O 1
ATOM 1593 N N . PRO B 1 56 ? -16.875 16.016 9.617 1 80.94 56 PRO B N 1
ATOM 1594 C CA . PRO B 1 56 ? -17.281 15.445 8.336 1 80.94 56 PRO B CA 1
ATOM 1595 C C . PRO B 1 56 ? -16.094 14.93 7.516 1 80.94 56 PRO B C 1
ATOM 1597 O O . PRO B 1 56 ? -15 15.492 7.59 1 80.94 56 PRO B O 1
ATOM 1600 N N . LEU B 1 57 ? -16.25 13.883 6.914 1 86.25 57 LEU B N 1
ATOM 1601 C CA . LEU B 1 57 ? -15.297 13.375 5.93 1 86.25 57 LEU B CA 1
ATOM 1602 C C . LEU B 1 57 ? -15.234 14.289 4.711 1 86.25 57 LEU B C 1
ATOM 1604 O O . LEU B 1 57 ? -16.25 14.531 4.055 1 86.25 57 LEU B O 1
ATOM 1608 N N . ILE B 1 58 ? -14.039 14.82 4.461 1 89.81 58 ILE B N 1
ATOM 1609 C CA . ILE B 1 58 ? -13.82 15.789 3.391 1 89.81 58 ILE B CA 1
ATOM 1610 C C . ILE B 1 58 ? -13.18 15.102 2.193 1 89.81 58 ILE B C 1
ATOM 1612 O O . ILE B 1 58 ? -13.484 15.422 1.043 1 89.81 58 ILE B O 1
ATOM 1616 N N . PHE B 1 59 ? -12.375 14.242 2.492 1 92 59 PHE B N 1
ATOM 1617 C CA . PHE B 1 59 ? -11.539 13.617 1.471 1 92 59 PHE B CA 1
ATOM 1618 C C . PHE B 1 59 ? -11.055 12.25 1.928 1 92 59 PHE B C 1
ATOM 1620 O O . PHE B 1 59 ? -10.68 12.07 3.088 1 92 59 PHE B O 1
ATOM 1627 N N . GLU B 1 60 ? -11.102 11.242 1.041 1 91.5 60 GLU B N 1
ATOM 1628 C CA . GLU B 1 60 ? -10.516 9.922 1.272 1 91.5 60 GLU B CA 1
ATOM 1629 C C . GLU B 1 60 ? -10.047 9.289 -0.035 1 91.5 60 GLU B C 1
ATOM 1631 O O . GLU B 1 60 ? -10.859 9.039 -0.931 1 91.5 60 GLU B O 1
ATOM 1636 N N . ASN B 1 61 ? -8.781 9.062 -0.176 1 92.44 61 ASN B N 1
ATOM 1637 C CA . ASN B 1 61 ? -8.227 8.461 -1.386 1 92.44 61 ASN B CA 1
ATOM 1638 C C . ASN B 1 61 ? -6.98 7.637 -1.083 1 92.44 61 ASN B C 1
ATOM 1640 O O . ASN B 1 61 ? -6.234 7.949 -0.153 1 92.44 61 ASN B O 1
ATOM 1644 N N . PRO B 1 62 ? -6.809 6.539 -1.919 1 91.69 62 PRO B N 1
ATOM 1645 C CA . PRO B 1 62 ? -5.492 5.898 -1.846 1 91.69 62 PRO B CA 1
ATOM 1646 C C . PRO B 1 62 ? -4.355 6.84 -2.232 1 91.69 62 PRO B C 1
ATOM 1648 O O . PRO B 1 62 ? -4.547 7.738 -3.053 1 91.69 62 PRO B O 1
ATOM 1651 N N . VAL B 1 63 ? -3.197 6.637 -1.646 1 94.75 63 VAL B N 1
ATOM 1652 C CA . VAL B 1 63 ? -2.023 7.445 -1.96 1 94.75 63 VAL B CA 1
ATOM 1653 C C . VAL B 1 63 ? -0.81 6.539 -2.156 1 94.75 63 VAL B C 1
ATOM 1655 O O . VAL B 1 63 ? -0.794 5.402 -1.685 1 94.75 63 VAL B O 1
ATOM 1658 N N . GLN B 1 64 ? 0.139 7.031 -2.92 1 93.62 64 GLN B N 1
ATOM 1659 C CA . GLN B 1 64 ? 1.413 6.359 -3.15 1 93.62 64 GLN B CA 1
ATOM 1660 C C . GLN B 1 64 ? 2.547 7.367 -3.307 1 93.62 64 GLN B C 1
ATOM 1662 O O . GLN B 1 64 ? 2.314 8.516 -3.674 1 93.62 64 GLN B O 1
ATOM 1667 N N . GLY B 1 65 ? 3.742 6.852 -2.965 1 95.38 65 GLY B N 1
ATOM 1668 C CA . GLY B 1 65 ? 4.906 7.707 -3.133 1 95.38 65 GLY B CA 1
ATOM 1669 C C . GLY B 1 65 ? 6.195 7.059 -2.672 1 95.38 65 GLY B C 1
ATOM 1670 O O . GLY B 1 65 ? 6.363 5.844 -2.795 1 95.38 65 GLY B O 1
ATOM 1671 N N . ARG B 1 66 ? 7.129 7.973 -2.322 1 97.06 66 ARG B N 1
ATOM 1672 C CA . ARG B 1 66 ? 8.469 7.543 -1.929 1 97.06 66 ARG B CA 1
ATOM 1673 C C . ARG B 1 66 ? 8.984 8.383 -0.764 1 97.06 66 ARG B C 1
ATOM 1675 O O . ARG B 1 66 ? 8.352 9.359 -0.362 1 97.06 66 ARG B O 1
ATOM 1682 N N . TYR B 1 67 ? 10.07 7.898 -0.28 1 97.12 67 TYR B N 1
ATOM 1683 C CA . TYR B 1 67 ? 10.719 8.664 0.779 1 97.12 67 TYR B CA 1
ATOM 1684 C C . TYR B 1 67 ? 12.227 8.688 0.593 1 97.12 67 TYR B C 1
ATOM 1686 O O . TYR B 1 67 ? 12.781 7.859 -0.127 1 97.12 67 TYR B O 1
ATOM 1694 N N . GLU B 1 68 ? 12.828 9.727 1.155 1 97.69 68 GLU B N 1
ATOM 1695 C CA . GLU B 1 68 ? 14.273 9.859 1.25 1 97.69 68 GLU B CA 1
ATOM 1696 C C . GLU B 1 68 ? 14.719 10.008 2.701 1 97.69 68 GLU B C 1
ATOM 1698 O O . GLU B 1 68 ? 14.055 10.68 3.496 1 97.69 68 GLU B O 1
ATOM 1703 N N . GLU B 1 69 ? 15.812 9.305 2.959 1 96.25 69 GLU B N 1
ATOM 1704 C CA . GLU B 1 69 ? 16.406 9.469 4.277 1 96.25 69 GLU B CA 1
ATOM 1705 C C . GLU B 1 69 ? 17.562 10.477 4.242 1 96.25 69 GLU B C 1
ATOM 1707 O O . GLU B 1 69 ? 18.469 10.367 3.412 1 96.25 69 GLU B O 1
ATOM 1712 N N . LYS B 1 70 ? 17.406 11.469 5.062 1 95.19 70 LYS B N 1
ATOM 1713 C CA . LYS B 1 70 ? 18.438 12.492 5.18 1 95.19 70 LYS B CA 1
ATOM 1714 C C . LYS B 1 70 ? 18.828 12.711 6.641 1 95.19 70 LYS B C 1
ATOM 1716 O O . LYS B 1 70 ? 18.094 13.367 7.391 1 95.19 70 LYS B O 1
ATOM 1721 N N . GLY B 1 71 ? 20.062 12.289 7.055 1 93.75 71 GLY B N 1
ATOM 1722 C CA . GLY B 1 71 ? 20.547 12.523 8.398 1 93.75 71 GLY B CA 1
ATOM 1723 C C . GLY B 1 71 ? 19.641 11.977 9.477 1 93.75 71 GLY B C 1
ATOM 1724 O O . GLY B 1 71 ? 19.375 12.656 10.477 1 93.75 71 GLY B O 1
ATOM 1725 N N . GLY B 1 72 ? 18.969 10.93 9.336 1 94.38 72 GLY B N 1
ATOM 1726 C CA . GLY B 1 72 ? 18.062 10.352 10.32 1 94.38 72 GLY B CA 1
ATOM 1727 C C . GLY B 1 72 ? 16.625 10.789 10.133 1 94.38 72 GLY B C 1
ATOM 1728 O O . GLY B 1 72 ? 15.711 10.211 10.719 1 94.38 72 GLY B O 1
ATOM 1729 N N . ASP B 1 73 ? 16.484 11.875 9.359 1 97.75 73 ASP B N 1
ATOM 1730 C CA . ASP B 1 73 ? 15.141 12.352 9.047 1 97.75 73 ASP B CA 1
ATOM 1731 C C . ASP B 1 73 ? 14.594 11.672 7.789 1 97.75 73 ASP B C 1
ATOM 1733 O O . ASP B 1 73 ? 15.336 10.992 7.074 1 97.75 73 ASP B O 1
ATOM 1737 N N . ILE B 1 74 ? 13.289 11.781 7.684 1 98 74 ILE B N 1
ATOM 1738 C CA . ILE B 1 74 ? 12.633 11.266 6.492 1 98 74 ILE B CA 1
ATOM 1739 C C . ILE B 1 74 ? 11.953 12.406 5.738 1 98 74 ILE B C 1
ATOM 1741 O O . ILE B 1 74 ? 11.219 13.195 6.332 1 98 74 ILE B O 1
ATOM 1745 N N . GLU B 1 75 ? 12.242 12.523 4.461 1 98.62 75 GLU B N 1
ATOM 1746 C CA . GLU B 1 75 ? 11.422 13.289 3.525 1 98.62 75 GLU B CA 1
ATOM 1747 C C . GLU B 1 75 ? 10.406 12.398 2.82 1 98.62 75 GLU B C 1
ATOM 1749 O O . GLU B 1 75 ? 10.781 11.492 2.074 1 98.62 75 GLU B O 1
ATOM 1754 N N . LEU B 1 76 ? 9.133 12.664 3.053 1 98.69 76 LEU B N 1
ATOM 1755 C CA . LEU B 1 76 ? 8.055 11.82 2.555 1 98.69 76 LEU B CA 1
ATOM 1756 C C . LEU B 1 76 ? 7.242 12.539 1.487 1 98.69 76 LEU B C 1
ATOM 1758 O O . LEU B 1 76 ? 6.805 13.68 1.696 1 98.69 76 LEU B O 1
ATOM 1762 N N . PHE B 1 77 ? 7.02 11.891 0.355 1 98.62 77 PHE B N 1
ATOM 1763 C CA . PHE B 1 77 ? 6.246 12.414 -0.759 1 98.62 77 PHE B CA 1
ATOM 1764 C C . PHE B 1 77 ? 5.137 11.445 -1.158 1 98.62 77 PHE B C 1
ATOM 1766 O O . PHE B 1 77 ? 5.406 10.289 -1.475 1 98.62 77 PHE B O 1
ATOM 1773 N N . LEU B 1 78 ? 3.92 11.945 -1.136 1 98.06 78 LEU B N 1
ATOM 1774 C CA . LEU B 1 78 ? 2.777 11.117 -1.5 1 98.06 78 LEU B CA 1
ATOM 1775 C C . LEU B 1 78 ? 1.896 11.82 -2.523 1 98.06 78 LEU B C 1
ATOM 1777 O O . LEU B 1 78 ? 1.726 13.047 -2.465 1 98.06 78 LEU B O 1
ATOM 1781 N N . ASN B 1 79 ? 1.33 10.992 -3.355 1 95.94 79 ASN B N 1
ATOM 1782 C CA . ASN B 1 79 ? 0.363 11.453 -4.344 1 95.94 79 ASN B CA 1
ATOM 1783 C C . ASN B 1 79 ? -0.881 10.57 -4.371 1 95.94 79 ASN B C 1
ATOM 1785 O O . ASN B 1 79 ? -0.801 9.367 -4.094 1 95.94 79 ASN B O 1
ATOM 1789 N N . GLY B 1 80 ? -1.986 11.25 -4.625 1 94.25 80 GLY B N 1
ATOM 1790 C CA . GLY B 1 80 ? -3.238 10.547 -4.879 1 94.25 80 GLY B CA 1
ATOM 1791 C C . GLY B 1 80 ? -3.832 10.867 -6.238 1 94.25 80 GLY B C 1
ATOM 1792 O O . GLY B 1 80 ? -3.594 11.938 -6.793 1 94.25 80 GLY B O 1
ATOM 1793 N N . PHE B 1 81 ? -4.488 9.773 -6.742 1 87.19 81 PHE B N 1
ATOM 1794 C CA . PHE B 1 81 ? -5.148 9.945 -8.031 1 87.19 81 PHE B CA 1
ATOM 1795 C C . PHE B 1 81 ? -6.602 9.492 -7.961 1 87.19 81 PHE B C 1
ATOM 1797 O O . PHE B 1 81 ? -6.926 8.547 -7.242 1 87.19 81 PHE B O 1
ATOM 1804 N N . ARG B 1 82 ? -7.391 10.273 -8.633 1 78.06 82 ARG B N 1
ATOM 1805 C CA . ARG B 1 82 ? -8.781 9.859 -8.789 1 78.06 82 ARG B CA 1
ATOM 1806 C C . ARG B 1 82 ? -8.945 8.938 -9.992 1 78.06 82 ARG B C 1
ATOM 1808 O O . ARG B 1 82 ? -8.344 9.164 -11.047 1 78.06 82 ARG B O 1
ATOM 1815 N N . LEU B 1 83 ? -9.57 7.781 -9.734 1 66.12 83 LEU B N 1
ATOM 1816 C CA . LEU B 1 83 ? -9.883 6.926 -10.875 1 66.12 83 LEU B CA 1
ATOM 1817 C C . LEU B 1 83 ? -10.914 7.586 -11.781 1 66.12 83 LEU B C 1
ATOM 1819 O O . LEU B 1 83 ? -11.945 8.062 -11.312 1 66.12 83 LEU B O 1
ATOM 1823 N N . PRO B 1 84 ? -10.438 7.738 -12.977 1 64 84 PRO B N 1
ATOM 1824 C CA . PRO B 1 84 ? -11.43 8.336 -13.875 1 64 84 PRO B CA 1
ATOM 1825 C C . PRO B 1 84 ? -12.633 7.43 -14.109 1 64 84 PRO B C 1
ATOM 1827 O O . PRO B 1 84 ? -12.539 6.211 -13.945 1 64 84 PRO B O 1
ATOM 1830 N N . ILE B 1 85 ? -13.844 8.047 -14.234 1 63.34 85 ILE B N 1
ATOM 1831 C CA . ILE B 1 85 ? -15.039 7.316 -14.633 1 63.34 85 ILE B CA 1
ATOM 1832 C C . ILE B 1 85 ? -14.766 6.574 -15.945 1 63.34 85 ILE B C 1
ATOM 1834 O O . ILE B 1 85 ? -15.125 5.402 -16.078 1 63.34 85 ILE B O 1
ATOM 1838 N N . ASP B 1 86 ? -14.016 7.312 -16.875 1 65.06 86 ASP B N 1
ATOM 1839 C CA . ASP B 1 86 ? -13.586 6.762 -18.156 1 65.06 86 ASP B CA 1
ATOM 1840 C C . ASP B 1 86 ? -12.148 6.238 -18.078 1 65.06 86 ASP B C 1
ATOM 1842 O O . ASP B 1 86 ? -11.211 7.016 -17.922 1 65.06 86 ASP B O 1
ATOM 1846 N N . PRO B 1 87 ? -12.031 4.887 -18.094 1 61.78 87 PRO B N 1
ATOM 1847 C CA . PRO B 1 87 ? -10.695 4.285 -18 1 61.78 87 PRO B CA 1
ATOM 1848 C C . PRO B 1 87 ? -9.734 4.809 -19.062 1 61.78 87 PRO B C 1
ATOM 1850 O O . PRO B 1 87 ? -8.516 4.715 -18.891 1 61.78 87 PRO B O 1
ATOM 1853 N N . ALA B 1 88 ? -10.32 5.332 -20.094 1 64.19 88 ALA B N 1
ATOM 1854 C CA . ALA B 1 88 ? -9.484 5.863 -21.156 1 64.19 88 ALA B CA 1
ATOM 1855 C C . ALA B 1 88 ? -8.93 7.238 -20.797 1 64.19 88 ALA B C 1
ATOM 1857 O O . ALA B 1 88 ? -7.984 7.719 -21.422 1 64.19 88 ALA B O 1
ATOM 1858 N N . SER B 1 89 ? -9.523 7.777 -19.766 1 65.88 89 SER B N 1
ATOM 1859 C CA . SER B 1 89 ? -9.062 9.094 -19.328 1 65.88 89 SER B CA 1
ATOM 1860 C C . SER B 1 89 ? -7.863 8.992 -18.406 1 65.88 89 SER B C 1
ATOM 1862 O O . SER B 1 89 ? -7.758 8.039 -17.625 1 65.88 89 SER B O 1
ATOM 1864 N N . PRO B 1 90 ? -6.93 9.953 -18.688 1 67.44 90 PRO B N 1
ATOM 1865 C CA . PRO B 1 90 ? -5.766 9.906 -17.797 1 67.44 90 PRO B CA 1
ATOM 1866 C C . PRO B 1 90 ? -6.137 10.094 -16.328 1 67.44 90 PRO B C 1
ATOM 1868 O O . PRO B 1 90 ? -7.133 10.758 -16.031 1 67.44 90 PRO B O 1
ATOM 1871 N N . ARG B 1 91 ? -5.449 9.391 -15.508 1 74.12 91 ARG B N 1
ATOM 1872 C CA . ARG B 1 91 ? -5.605 9.648 -14.078 1 74.12 91 ARG B CA 1
ATOM 1873 C C . ARG B 1 91 ? -5.254 11.086 -13.734 1 74.12 91 ARG B C 1
ATOM 1875 O O . ARG B 1 91 ? -4.285 11.641 -14.258 1 74.12 91 ARG B O 1
ATOM 1882 N N . VAL B 1 92 ? -6.184 11.688 -12.992 1 80.75 92 VAL B N 1
ATOM 1883 C CA . VAL B 1 92 ? -5.941 13.055 -12.555 1 80.75 92 VAL B CA 1
ATOM 1884 C C . VAL B 1 92 ? -5.555 13.062 -11.078 1 80.75 92 VAL B C 1
ATOM 1886 O O . VAL B 1 92 ? -6.227 12.438 -10.25 1 80.75 92 VAL B O 1
ATOM 1889 N N . GLY B 1 93 ? -4.477 13.727 -10.914 1 89.94 93 GLY B N 1
ATOM 1890 C CA . GLY B 1 93 ? -4.074 13.883 -9.531 1 89.94 93 GLY B CA 1
ATOM 1891 C C . GLY B 1 93 ? -5.086 14.648 -8.695 1 89.94 93 GLY B C 1
ATOM 1892 O O . GLY B 1 93 ? -5.695 15.602 -9.172 1 89.94 93 GLY B O 1
ATOM 1893 N N . ASP B 1 94 ? -5.273 14.188 -7.359 1 94.62 94 ASP B N 1
ATOM 1894 C CA . ASP B 1 94 ? -6.23 14.898 -6.512 1 94.62 94 ASP B CA 1
ATOM 1895 C C . ASP B 1 94 ? -5.684 15.078 -5.098 1 94.62 94 ASP B C 1
ATOM 1897 O O . ASP B 1 94 ? -6.395 15.547 -4.207 1 94.62 94 ASP B O 1
ATOM 1901 N N . PHE B 1 95 ? -4.457 14.703 -4.984 1 97.06 95 PHE B N 1
ATOM 1902 C CA . PHE B 1 95 ? -3.855 14.82 -3.662 1 97.06 95 PHE B CA 1
ATOM 1903 C C . PHE B 1 95 ? -2.336 14.875 -3.76 1 97.06 95 PHE B C 1
ATOM 1905 O O . PHE B 1 95 ? -1.73 14.133 -4.531 1 97.06 95 PHE B O 1
ATOM 1912 N N . HIS B 1 96 ? -1.69 15.758 -2.969 1 98.19 96 HIS B N 1
ATOM 1913 C CA . HIS B 1 96 ? -0.242 15.859 -2.826 1 98.19 96 HIS B CA 1
ATOM 1914 C C . HIS B 1 96 ? 0.157 16.031 -1.363 1 98.19 96 HIS B C 1
ATOM 1916 O O . HIS B 1 96 ? -0.499 16.75 -0.613 1 98.19 96 HIS B O 1
ATOM 1922 N N . PHE B 1 97 ? 1.197 15.422 -1.009 1 98.62 97 PHE B N 1
ATOM 1923 C CA . PHE B 1 97 ? 1.74 15.523 0.34 1 98.62 97 PHE B CA 1
ATOM 1924 C C . PHE B 1 97 ? 3.262 15.617 0.305 1 98.62 97 PHE B C 1
ATOM 1926 O O . PHE B 1 97 ? 3.92 14.828 -0.378 1 98.62 97 PHE B O 1
ATOM 1933 N N . ASP B 1 98 ? 3.793 16.562 1.01 1 98.69 98 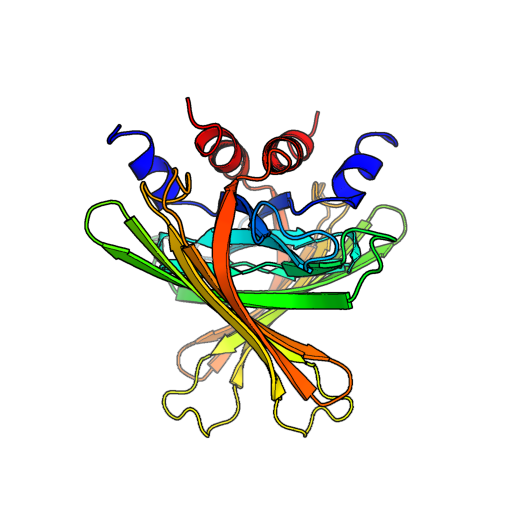ASP B N 1
ATOM 1934 C CA . ASP B 1 98 ? 5.219 16.734 1.263 1 98.69 98 ASP B CA 1
ATOM 1935 C C . ASP B 1 98 ? 5.496 16.906 2.756 1 98.69 98 ASP B C 1
ATOM 1937 O O . ASP B 1 98 ? 5.133 17.922 3.352 1 98.69 98 ASP B O 1
ATOM 1941 N N . GLY B 1 99 ? 6.164 15.922 3.303 1 98.75 99 GLY B N 1
ATOM 1942 C CA . GLY B 1 99 ? 6.379 15.945 4.742 1 98.75 99 GLY B CA 1
ATOM 1943 C C . GLY B 1 99 ? 7.832 15.75 5.129 1 98.75 99 GLY B C 1
ATOM 1944 O O . GLY B 1 99 ? 8.547 14.961 4.512 1 98.75 99 GLY B O 1
ATOM 1945 N N . HIS B 1 100 ? 8.203 16.469 6.105 1 98.69 100 HIS B N 1
ATOM 1946 C CA . HIS B 1 100 ? 9.484 16.297 6.785 1 98.69 100 HIS B CA 1
ATOM 1947 C C . HIS B 1 100 ? 9.297 15.664 8.164 1 98.69 100 HIS B C 1
ATOM 1949 O O . HIS B 1 100 ? 8.75 16.297 9.07 1 98.69 100 HIS B O 1
ATOM 1955 N N . LEU B 1 101 ? 9.75 14.43 8.273 1 98.19 101 LEU B N 1
ATOM 1956 C CA . LEU B 1 101 ? 9.641 13.719 9.547 1 98.19 101 LEU B CA 1
ATOM 1957 C C . LEU B 1 101 ? 10.961 13.781 10.312 1 98.19 101 LEU B C 1
ATOM 1959 O O . LEU B 1 101 ? 11.914 13.078 9.977 1 98.19 101 LEU B O 1
ATOM 1963 N N . LYS B 1 102 ? 10.906 14.547 11.32 1 97.75 102 LYS B N 1
ATOM 1964 C CA . LYS B 1 102 ? 12.062 14.617 12.203 1 97.75 102 LYS B CA 1
ATOM 1965 C C . LYS B 1 102 ? 12.227 13.336 13.008 1 97.75 102 LYS B C 1
ATOM 1967 O O . LYS B 1 102 ? 11.242 12.781 13.516 1 97.75 102 LYS B O 1
ATOM 1972 N N . GLY B 1 103 ? 13.461 12.844 13.086 1 95.94 103 GLY B N 1
ATOM 1973 C CA . GLY B 1 103 ? 13.695 11.633 13.852 1 95.94 103 GLY B CA 1
ATOM 1974 C C . GLY B 1 103 ? 13.188 10.383 13.164 1 95.94 103 GLY B C 1
ATOM 1975 O O . GLY B 1 103 ? 12.938 9.367 13.812 1 95.94 103 GLY B O 1
ATOM 1976 N N . GLY B 1 104 ? 13 10.445 11.891 1 95.5 104 GLY B N 1
ATOM 1977 C CA . GLY B 1 104 ? 12.578 9.281 11.125 1 95.5 104 GLY B CA 1
ATOM 1978 C C . GLY B 1 104 ? 11.078 9.047 11.172 1 95.5 104 GLY B C 1
ATOM 1979 O O . GLY B 1 104 ? 10.297 10 11.18 1 95.5 104 GLY B O 1
ATOM 1980 N N . TRP B 1 105 ? 10.719 7.816 11.156 1 93.44 105 TRP B N 1
ATOM 1981 C CA . TRP B 1 105 ? 9.305 7.453 11.062 1 93.44 105 TRP B CA 1
ATOM 1982 C C . TRP B 1 105 ? 8.578 7.723 12.375 1 93.44 105 TRP B C 1
ATOM 1984 O O . TRP B 1 105 ? 7.355 7.637 12.445 1 93.44 105 TRP B O 1
ATOM 1994 N N . HIS B 1 106 ? 9.328 8.117 13.359 1 92.12 106 HIS B N 1
ATOM 1995 C CA . HIS B 1 106 ? 8.688 8.469 14.625 1 92.12 106 HIS B CA 1
ATOM 1996 C C . HIS B 1 106 ? 8.07 9.867 14.562 1 92.12 106 HIS B C 1
ATOM 1998 O O . HIS B 1 106 ? 7.23 10.219 15.391 1 92.12 106 HIS B O 1
ATOM 2004 N N . ALA B 1 107 ? 8.492 10.602 13.594 1 96 107 ALA B N 1
ATOM 2005 C CA . ALA B 1 107 ? 7.969 11.953 13.43 1 96 107 ALA B CA 1
ATOM 2006 C C . ALA B 1 107 ? 8.031 12.727 14.742 1 96 107 ALA B C 1
ATOM 2008 O O . ALA B 1 107 ? 7.012 13.203 15.242 1 96 107 ALA B O 1
ATOM 2009 N N . GLU B 1 108 ? 9.211 12.883 15.203 1 96.19 108 GLU B N 1
ATOM 2010 C CA . GLU B 1 108 ? 9.406 13.633 16.453 1 96.19 108 GLU B CA 1
ATOM 2011 C C . GLU B 1 108 ? 8.938 15.078 16.297 1 96.19 108 GLU B C 1
ATOM 2013 O O . GLU B 1 108 ? 8.633 15.531 15.195 1 96.19 108 GLU B O 1
ATOM 2018 N N . ASN B 1 109 ? 8.891 15.742 17.484 1 96.5 109 ASN B N 1
ATOM 2019 C CA . ASN B 1 109 ? 8.523 17.156 17.484 1 96.5 109 ASN B CA 1
ATOM 2020 C C . ASN B 1 109 ? 9.336 17.938 16.453 1 96.5 109 ASN B C 1
ATOM 2022 O O . ASN B 1 109 ? 10.555 17.75 16.344 1 96.5 109 ASN B O 1
ATOM 2026 N N . GLY B 1 110 ? 8.648 18.781 15.742 1 97.56 110 GLY B N 1
ATOM 2027 C CA . GLY B 1 110 ? 9.289 19.562 14.688 1 97.56 110 GLY B CA 1
ATOM 2028 C C . GLY B 1 110 ? 9.023 19 13.297 1 97.56 110 GLY B C 1
ATOM 2029 O O . GLY B 1 110 ? 9.391 19.609 12.297 1 97.56 110 GLY B O 1
ATOM 2030 N N . SER B 1 111 ? 8.414 17.828 13.242 1 98.38 111 SER B N 1
ATOM 2031 C CA . SER B 1 111 ? 7.969 17.297 11.961 1 98.38 111 SER B CA 1
ATOM 2032 C C . SER B 1 111 ? 6.859 18.156 11.367 1 98.38 111 SER B C 1
ATOM 2034 O O . SER B 1 111 ? 5.898 18.5 12.055 1 98.38 111 SER B O 1
ATOM 2036 N N . ARG B 1 112 ? 7.016 18.469 10 1 98.5 112 ARG B N 1
ATOM 2037 C CA . ARG B 1 112 ? 6.098 19.391 9.328 1 98.5 112 ARG B CA 1
ATOM 2038 C C . ARG B 1 112 ? 5.711 18.875 7.949 1 98.5 112 ARG B C 1
ATOM 2040 O O . ARG B 1 112 ? 6.473 18.141 7.32 1 98.5 112 ARG B O 1
ATOM 2047 N N . ALA B 1 113 ? 4.531 19.312 7.605 1 98.69 113 ALA B N 1
ATOM 2048 C CA . ALA B 1 113 ? 4.094 18.891 6.277 1 98.69 113 ALA B CA 1
ATOM 2049 C C . ALA B 1 113 ? 3.287 19.984 5.586 1 98.69 113 ALA B C 1
ATOM 2051 O O . ALA B 1 113 ? 2.777 20.906 6.246 1 98.69 113 ALA B O 1
ATOM 2052 N N . ARG B 1 114 ? 3.26 19.859 4.332 1 98.5 114 ARG B N 1
ATOM 2053 C CA . ARG B 1 114 ? 2.299 20.516 3.453 1 98.5 114 ARG B CA 1
ATOM 2054 C C . ARG B 1 114 ? 1.507 19.484 2.646 1 98.5 114 ARG B C 1
ATOM 2056 O O . ARG B 1 114 ? 2.043 18.453 2.252 1 98.5 114 ARG B O 1
ATOM 2063 N N . TYR B 1 115 ? 0.205 19.766 2.523 1 98.5 115 TYR B N 1
ATOM 2064 C CA . TYR B 1 115 ? -0.595 18.906 1.663 1 98.5 115 TYR B CA 1
ATOM 2065 C C . TYR B 1 115 ? -1.656 19.703 0.919 1 98.5 115 TYR B C 1
ATOM 2067 O O . TYR B 1 115 ? -1.967 20.844 1.299 1 98.5 115 TYR B O 1
ATOM 2075 N N . ALA B 1 116 ? -2.066 19.125 -0.153 1 98.19 116 ALA B N 1
ATOM 2076 C CA . ALA B 1 116 ? -3.137 19.688 -0.972 1 98.19 116 ALA B CA 1
ATOM 2077 C C . ALA B 1 116 ? -4.074 18.594 -1.477 1 98.19 116 ALA B C 1
ATOM 2079 O O . ALA B 1 116 ? -3.652 17.469 -1.696 1 98.19 116 ALA B O 1
ATOM 2080 N N . PHE B 1 117 ? -5.359 19.016 -1.619 1 96.94 117 PHE B N 1
ATOM 2081 C CA . PHE B 1 117 ? -6.352 18.062 -2.1 1 96.94 117 PHE B CA 1
ATOM 2082 C C . PHE B 1 117 ? -7.43 18.766 -2.91 1 96.94 117 PHE B C 1
ATOM 2084 O O . PHE B 1 117 ? -7.664 19.969 -2.734 1 96.94 117 PHE B O 1
ATOM 2091 N N . LEU B 1 118 ? -7.965 18.016 -3.789 1 94.69 118 LEU B N 1
ATOM 2092 C CA . LEU B 1 118 ? -9.047 18.516 -4.633 1 94.69 118 LEU B CA 1
ATOM 2093 C C . LEU B 1 118 ? -10.398 18.328 -3.957 1 94.69 118 LEU B C 1
ATOM 2095 O O . LEU B 1 118 ? -10.742 17.219 -3.545 1 94.69 118 LEU B O 1
ATOM 2099 N N . GLN B 1 119 ? -11.078 19.375 -3.775 1 90.19 119 GLN B N 1
ATOM 2100 C CA . GLN B 1 119 ? -12.422 19.359 -3.215 1 90.19 119 GLN B CA 1
ATOM 2101 C C . GLN B 1 119 ? -13.375 20.203 -4.055 1 90.19 119 GLN B C 1
ATOM 2103 O O . GLN B 1 119 ? -13.18 21.422 -4.195 1 90.19 119 GLN B O 1
ATOM 2108 N N . ALA B 1 120 ? -14.359 19.578 -4.559 1 88.25 120 ALA B N 1
ATOM 2109 C CA . ALA B 1 120 ? -15.375 20.266 -5.355 1 88.25 120 ALA B CA 1
ATOM 2110 C C . ALA B 1 120 ? -14.734 21.062 -6.488 1 88.25 120 ALA B C 1
ATOM 2112 O O . ALA B 1 120 ? -15.062 22.234 -6.691 1 88.25 120 ALA B O 1
ATOM 2113 N N . GLY B 1 121 ? -13.781 20.516 -7.102 1 88.19 121 GLY B N 1
ATOM 2114 C CA . GLY B 1 121 ? -13.172 21.094 -8.281 1 88.19 121 GLY B CA 1
ATOM 2115 C C . GLY B 1 121 ? -12.109 22.125 -7.957 1 88.19 121 GLY B C 1
ATOM 2116 O O . GLY B 1 121 ? -11.508 22.719 -8.859 1 88.19 121 GLY B O 1
ATOM 2117 N N . HIS B 1 122 ? -11.898 22.344 -6.707 1 94 122 HIS B N 1
ATOM 2118 C CA . HIS B 1 122 ? -10.891 23.312 -6.301 1 94 122 HIS B CA 1
ATOM 2119 C C . HIS B 1 122 ? -9.82 22.672 -5.43 1 94 122 HIS B C 1
ATOM 2121 O O . HIS B 1 122 ? -10.117 21.812 -4.602 1 94 122 HIS B O 1
ATOM 2127 N N . TRP B 1 123 ? -8.633 23.234 -5.625 1 96 123 TRP B N 1
ATOM 2128 C CA . TRP B 1 123 ? -7.535 22.766 -4.785 1 96 123 TRP B CA 1
ATOM 2129 C C . TRP B 1 123 ? -7.5 23.531 -3.463 1 96 123 TRP B C 1
ATOM 2131 O O . TRP B 1 123 ? -7.613 24.75 -3.443 1 96 123 TRP B O 1
ATOM 2141 N N . VAL B 1 124 ? -7.379 22.766 -2.346 1 96.31 124 VAL B N 1
ATOM 2142 C CA . VAL B 1 124 ? -7.148 23.312 -1.012 1 96.31 124 VAL B CA 1
ATOM 2143 C C . VAL B 1 124 ? -5.75 22.922 -0.531 1 96.31 124 VAL B C 1
ATOM 2145 O O . VAL B 1 124 ? -5.379 21.75 -0.568 1 96.31 124 VAL B O 1
ATOM 2148 N N . GLU B 1 125 ? -5.062 23.906 -0.108 1 96.94 125 GLU B N 1
ATOM 2149 C CA . GLU B 1 125 ? -3.689 23.672 0.326 1 96.94 125 GLU B CA 1
ATOM 2150 C C . GLU B 1 125 ? -3.498 24.047 1.792 1 96.94 125 GLU B C 1
ATOM 2152 O O . GLU B 1 125 ? -3.994 25.078 2.24 1 96.94 125 GLU B O 1
ATOM 2157 N N . GLU B 1 126 ? -2.787 23.203 2.557 1 96.06 126 GLU B N 1
ATOM 2158 C CA . GLU B 1 126 ? -2.412 23.438 3.947 1 96.06 126 GLU B CA 1
ATOM 2159 C C . GLU B 1 126 ? -0.896 23.406 4.121 1 96.06 126 GLU B C 1
ATOM 2161 O O . GLU B 1 126 ? -0.231 22.469 3.68 1 96.06 126 GLU B O 1
ATOM 2166 N N . PHE B 1 127 ? -0.375 24.484 4.773 1 95.88 127 PHE B N 1
ATOM 2167 C CA . PHE B 1 127 ? 1.066 24.609 4.945 1 95.88 127 PHE B CA 1
ATOM 2168 C C . PHE B 1 127 ? 1.443 24.531 6.422 1 95.88 127 PHE B C 1
ATOM 2170 O O . PHE B 1 127 ? 0.664 24.938 7.289 1 95.88 127 PHE B O 1
ATOM 2177 N N . GLY B 1 128 ? 2.607 24.047 6.645 1 96.06 128 GLY B N 1
ATOM 2178 C CA . GLY B 1 128 ? 3.182 24.109 7.98 1 96.06 128 GLY B CA 1
ATOM 2179 C C . GLY B 1 128 ? 2.4 23.297 9 1 96.06 128 GLY B C 1
ATOM 2180 O O . GLY B 1 128 ? 2.279 23.703 10.156 1 96.06 128 GLY B O 1
ATOM 2181 N N . GLN B 1 129 ? 1.822 22.234 8.609 1 97.25 129 GLN B N 1
ATOM 2182 C CA . GLN B 1 129 ? 1.048 21.359 9.5 1 97.25 129 GLN B CA 1
ATOM 2183 C C . GLN B 1 129 ? 1.962 20.484 10.352 1 97.25 129 GLN B C 1
ATOM 2185 O O . GLN B 1 129 ? 2.992 20.016 9.875 1 97.25 129 GLN B O 1
ATOM 2190 N N . ASP B 1 130 ? 1.55 20.25 11.586 1 97.44 130 ASP B N 1
ATOM 2191 C CA . ASP B 1 130 ? 2.285 19.312 12.43 1 97.44 130 ASP B CA 1
ATOM 2192 C C . ASP B 1 130 ? 1.991 17.875 12.031 1 97.44 130 ASP B C 1
ATOM 2194 O O . ASP B 1 130 ? 0.859 17.531 11.672 1 97.44 130 ASP B O 1
ATOM 2198 N N . ILE B 1 131 ? 3.002 17.047 12.117 1 97.62 131 ILE B N 1
ATOM 2199 C CA . ILE B 1 131 ? 2.842 15.609 11.922 1 97.62 131 ILE B CA 1
ATOM 2200 C C . ILE B 1 131 ? 3.018 14.883 13.258 1 97.62 131 ILE B C 1
ATOM 2202 O O . ILE B 1 131 ? 4.047 15.031 13.922 1 97.62 131 ILE B O 1
ATOM 2206 N N . GLN B 1 132 ? 2.018 14.039 13.617 1 94.88 132 GLN B N 1
ATOM 2207 C CA . GLN B 1 132 ? 2.096 13.25 14.836 1 94.88 132 GLN B CA 1
ATOM 2208 C C . GLN B 1 132 ? 1.74 11.789 14.57 1 94.88 132 GLN B C 1
ATOM 2210 O O . GLN B 1 132 ? 0.791 11.5 13.844 1 94.88 132 GLN B O 1
ATOM 2215 N N . LEU B 1 133 ? 2.537 10.938 15.133 1 92.44 133 LEU B N 1
ATOM 2216 C CA . LEU B 1 133 ? 2.225 9.516 15.039 1 92.44 133 LEU B CA 1
ATOM 2217 C C . LEU B 1 133 ? 0.846 9.227 15.625 1 92.44 133 LEU B C 1
ATOM 2219 O O . LEU B 1 133 ? 0.491 9.75 16.688 1 92.44 133 LEU B O 1
ATOM 2223 N N . SER B 1 134 ? 0.166 8.352 14.82 1 88.12 134 SER B N 1
ATOM 2224 C CA . SER B 1 134 ? -1.139 7.93 15.32 1 88.12 134 SER B CA 1
ATOM 2225 C C . SER B 1 134 ? -1.035 6.633 16.109 1 88.12 134 SER B C 1
ATOM 2227 O O . SER B 1 134 ? -0.217 5.766 15.797 1 88.12 134 SER B O 1
ATOM 2229 N N . ASP B 1 135 ? -1.498 6.344 17.25 1 68.62 135 ASP B N 1
ATOM 2230 C CA . ASP B 1 135 ? -1.449 5.16 18.094 1 68.62 135 ASP B CA 1
ATOM 2231 C C . ASP B 1 135 ? -2.141 3.973 17.438 1 68.62 135 ASP B C 1
ATOM 2233 O O . ASP B 1 135 ? -2.049 2.844 17.922 1 68.62 135 ASP B O 1
ATOM 2237 N N . GLU B 1 136 ? -2.703 4.031 16.375 1 55.5 136 GLU B N 1
ATOM 2238 C CA . GLU B 1 136 ? -3.584 3.016 15.805 1 55.5 136 GLU B CA 1
ATOM 2239 C C . GLU B 1 136 ? -2.781 1.86 15.211 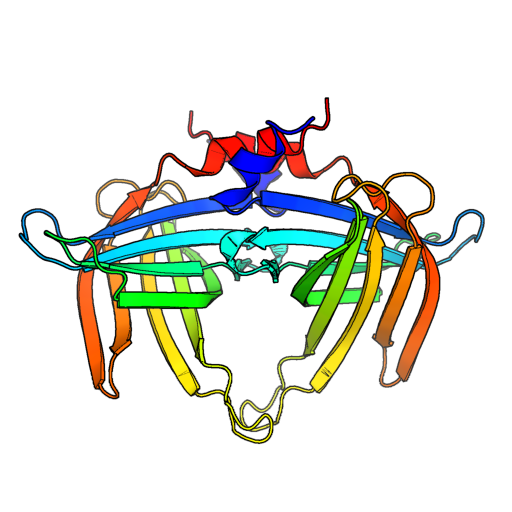1 55.5 136 GLU B C 1
ATOM 2241 O O . GLU B 1 136 ? -3.314 0.767 15.016 1 55.5 136 GLU B O 1
ATOM 2246 N N . VAL B 1 137 ? -1.573 1.862 14.789 1 52.84 137 VAL B N 1
ATOM 2247 C CA . VAL B 1 137 ? -0.948 0.867 13.922 1 52.84 137 VAL B CA 1
ATOM 2248 C C . VAL B 1 137 ? -0.76 -0.44 14.688 1 52.84 137 VAL B C 1
ATOM 2250 O O . VAL B 1 137 ? -0.656 -1.512 14.086 1 52.84 137 VAL B O 1
ATOM 2253 N N . ARG B 1 138 ? -0.659 -0.511 15.953 1 46.34 138 ARG B N 1
ATOM 2254 C CA . ARG B 1 138 ? -0.24 -1.694 16.688 1 46.34 138 ARG B CA 1
ATOM 2255 C C . ARG B 1 138 ? -1.206 -2.854 16.469 1 46.34 138 ARG B C 1
ATOM 2257 O O . ARG B 1 138 ? -0.823 -4.02 16.578 1 46.34 138 ARG B O 1
ATOM 2264 N N . HIS B 1 139 ? -2.336 -2.592 16.234 1 44 139 HIS B N 1
ATOM 2265 C CA . HIS B 1 139 ? -3.295 -3.682 16.391 1 44 139 HIS B CA 1
ATOM 2266 C C . HIS B 1 139 ? -3.311 -4.574 15.148 1 44 139 HIS B C 1
ATOM 2268 O O . HIS B 1 139 ? -3.59 -5.773 15.25 1 44 139 HIS B O 1
ATOM 2274 N N . THR B 1 140 ? -3.078 -4.074 14.086 1 44.09 140 THR B N 1
ATOM 2275 C CA . THR B 1 140 ? -3.373 -4.84 12.875 1 44.09 140 THR B CA 1
ATOM 2276 C C . THR B 1 140 ? -2.389 -5.992 12.719 1 44.09 140 THR B C 1
ATOM 2278 O O . THR B 1 140 ? -2.777 -7.098 12.328 1 44.09 140 THR B O 1
ATOM 2281 N N . VAL B 1 141 ? -1.175 -5.809 12.969 1 43.97 141 VAL B N 1
ATOM 2282 C CA . VAL B 1 141 ? -0.225 -6.914 12.891 1 43.97 141 VAL B CA 1
ATOM 2283 C C . VAL B 1 141 ? -0.607 -7.996 13.898 1 43.97 141 VAL B C 1
ATOM 2285 O O . VAL B 1 141 ? -0.508 -9.188 13.602 1 43.97 141 VAL B O 1
ATOM 2288 N N . LYS B 1 142 ? -0.97 -7.594 15.023 1 43.69 142 LYS B N 1
ATOM 2289 C CA . LYS B 1 142 ? -1.356 -8.586 16.031 1 43.69 142 LYS B CA 1
ATOM 2290 C C . LYS B 1 142 ? -2.52 -9.445 15.531 1 43.69 142 LYS B C 1
ATOM 2292 O O . LYS B 1 142 ? -2.602 -10.633 15.836 1 43.69 142 LYS B O 1
ATOM 2297 N N . ALA B 1 143 ? -3.357 -8.758 14.938 1 42.53 143 ALA B N 1
ATOM 2298 C CA . ALA B 1 143 ? -4.59 -9.469 14.617 1 42.53 143 ALA B CA 1
ATOM 2299 C C . ALA B 1 143 ? -4.336 -10.57 13.586 1 42.53 143 ALA B C 1
ATOM 2301 O O . ALA B 1 143 ? -5.066 -11.562 13.531 1 42.53 143 ALA B O 1
ATOM 2302 N N . LEU B 1 144 ? -3.408 -10.297 12.734 1 43.97 144 LEU B N 1
ATOM 2303 C CA . LEU B 1 144 ? -3.17 -11.414 11.828 1 43.97 144 LEU B CA 1
ATOM 2304 C C . LEU B 1 144 ? -2.436 -12.547 12.539 1 43.97 144 LEU B C 1
ATOM 2306 O O . LEU B 1 144 ? -2.219 -13.617 11.961 1 43.97 144 LEU B O 1
ATOM 2310 N N . ASN B 1 145 ? -1.752 -12.281 13.656 1 40.56 145 ASN B N 1
ATOM 2311 C CA . ASN B 1 145 ? -1.301 -13.453 14.398 1 40.56 145 ASN B CA 1
ATOM 2312 C C . ASN B 1 145 ? -2.449 -14.422 14.68 1 40.56 145 ASN B C 1
ATOM 2314 O O . ASN B 1 145 ? -3.373 -14.094 15.422 1 40.56 145 ASN B O 1
ATOM 2318 N N . LEU B 1 146 ? -2.844 -15.062 13.703 1 33.34 146 LEU B N 1
ATOM 2319 C CA . LEU B 1 146 ? -3.822 -16.141 13.68 1 33.34 146 LEU B CA 1
ATOM 2320 C C . LEU B 1 146 ? -3.627 -17.078 14.875 1 33.34 146 LEU B C 1
ATOM 2322 O O . LEU B 1 146 ? -2.514 -17.531 15.133 1 33.34 146 LEU B O 1
ATOM 2326 N N . ARG B 1 147 ? -4.445 -16.844 15.898 1 30.77 147 ARG B N 1
ATOM 2327 C CA . ARG B 1 147 ? -4.469 -17.781 17.016 1 30.77 147 ARG B CA 1
ATOM 2328 C C . ARG B 1 147 ? -4.5 -19.234 16.516 1 30.77 147 ARG B C 1
ATOM 2330 O O . ARG B 1 147 ? -5.121 -19.531 15.5 1 30.77 147 ARG B O 1
#

Radius of gyration: 19.49 Å; Cα contacts (8 Å, |Δi|>4): 730; chains: 2; bounding box: 40×56×46 Å

Foldseek 3Di:
DPPVVVVLQPDKAWWKKWWAAPPDAFTKIWIWIWIAHNPVQKIKTKIWIFTHPVRDTQDIFIKIDGWDDDPQKIWTWIWGWDCDPDVVDDTDTFKIKTKIAPNYSQRDPPIFMKMWGDGPNDIDIDGGIGMHTDPPRPPPVVVVVPD/DPPVVVVLQQDKAWWKKWWAAPPDAFTKIWIWIWIAHNPVQKIKTKIWIFTHPVRDTQDIFIKIDGWDDDPQKIWDWIWGWDCDPDVVDDTDTFKIKTKIAPNYSQSDPPIFMKMWGDGPNDIDIDGGIGMHTDPPRPVPVVVVPPD

Nearest PDB structures (foldseek):
  8t0b-assembly1_A  TM=8.616E-01  e=1.740E-08  Burkholderia pseudomallei
  4egd-assembly1_A  TM=2.911E-01  e=5.445E-03  Staphylococcus aureus subsp. aureus NCTC 8325
  2zf4-assembly1_B  TM=3.143E-01  e=2.970E+00  Chromobacterium violaceum
  2zf3-assembly3_F  TM=3.193E-01  e=3.829E+00  Chromobacterium violaceum
  8t0b-assembly1_A  TM=8.640E-01  e=2.608E-08  Burkholderia pseudomallei

Secondary structure (DSSP, 8-state):
--HHHHHTTTS-EEEEEEEE-TT-TT-EEEEEEEEEEGGGTEEEEEEEEEETTT--EEEEEEEEEEEEEETTEEEEEEEEEEPPSSTTSPPEEEEEEEEEETTGGG--TT-EEEEEEEETTEEEEEEEEEEEE-GGGHHHHHHHS--/--HHHHHTTTS-EEEEEEEE-TT-TT-EEEEEEEEEEGGGTEEEEEEEEEETTT--EEEEEEEEEEEEEETTEEEEEEEEEEPPSSTTSPPEEEEEEEEEETTGGG--TT-EEEEEEEETTEEEEEEEEEEEE-GGGHHHHHHHS--

Solvent-accessible surface area (backbone atoms only — not comparable to full-atom values): 15305 Å² total; per-residue (Å²): 126,70,69,70,55,56,62,48,46,77,40,63,31,57,49,29,32,38,35,29,51,86,91,49,82,59,36,58,36,37,38,37,45,34,40,37,34,53,79,77,34,35,34,38,39,37,40,36,30,29,32,62,82,79,50,48,80,74,44,74,45,57,30,38,38,36,53,44,81,54,97,60,21,29,42,40,38,38,36,21,59,45,82,46,93,48,82,87,44,73,71,44,76,39,32,41,36,45,32,41,21,30,71,21,94,60,22,33,90,85,11,34,26,32,39,35,36,58,51,95,91,36,80,48,76,47,72,76,19,38,40,36,65,41,86,70,49,61,53,35,37,53,62,61,58,70,125,126,68,73,70,54,57,64,48,47,77,42,62,30,57,49,30,34,39,34,30,54,88,90,49,84,56,39,58,36,36,37,37,46,34,38,35,34,52,77,77,34,36,34,38,39,38,41,36,30,28,30,51,94,74,54,48,80,72,44,75,45,58,31,38,39,38,53,44,80,54,95,61,21,29,42,39,38,38,35,20,58,45,80,45,93,49,81,87,43,72,70,42,75,41,32,40,37,44,33,41,22,29,71,21,92,59,23,34,90,84,11,33,26,34,38,35,35,58,50,93,88,36,81,47,75,47,73,76,19,37,41,36,67,42,85,70,49,61,52,32,36,55,61,60,57,68,128

Sequence (294 aa):
MASQDRDQKSGLFIVSYNVFKPGVAGGYNLHLQLSVYPPARQVSGRAVITQALQHPLIFENPVQGRYEEKGGDIELFLNGFRLPIDPASPRVGDFHFDGHLKGGWHAENGSRARYAFLQAGHWVEEFGQDIQLSDEVRHTVKALNLRMASQDRDQKSGLFIVSYNVFKPGVAGGYNLHLQLSVYPPARQVSGRAVITQALQHPLIFENPVQGRYEEKGGDIELFLNGFRLPIDPASPRVGDFHFDGHLKGGWHAENGSRARYAFLQAGHWVEEFGQDIQLSDEVRHTVKALNLR